Protein AF-A0A2D4MM37-F1 (afdb_monomer_lite)

InterPro domains:
  IPR021987 SLED domain [PF12140] (5-120)
  IPR038348 SLED domain superfamily [G3DSA:3.90.1150.190] (4-122)

pLDDT: mean 77.91, std 22.8, range [31.55, 98.38]

Foldseek 3Di:
DFQWAAKKAQQLLWFLAPFFDSVLSVVDDRTFDRGGQVVRVLVVLQSRLARTPHSVVLQVLQADPDDDDPQWDWDWDWDDDPNDIDIGTGTTHRTRVCQLVVQQVSCVSRLTHSVSMGNDHDDDADPVNRSVVDVVNSCVPPVPPPDPPPPDDPDDDDDDDDDDDDDDDDDDDDDDDDDDDDDDD

Secondary structure (DSSP, 8-state):
-TTEEPPEEE-TTS--TTTB-HHHHHTS-SEE-SEEHHHHHHHHHHHHHHTBSSHHHHHHHHS-SSSPPTT-EEEEEEEEETTEEEEEEEEE--SGGGHHHHHHHHHHHTTS-TTSEESS---S--TT-GGG--HHHHHHHTS-----------------------------PPPPPPP------

Structure (mmCIF, N/CA/C/O backbone):
data_AF-A0A2D4MM37-F1
#
_entry.id   AF-A0A2D4MM37-F1
#
loop_
_atom_site.group_PDB
_atom_site.id
_atom_site.type_symbol
_atom_site.label_atom_id
_atom_site.label_alt_id
_atom_site.label_comp_id
_atom_site.label_asym_id
_atom_site.label_entity_id
_atom_site.label_seq_id
_atom_site.pdbx_PDB_ins_code
_atom_site.Cartn_x
_atom_site.Cartn_y
_atom_site.Cartn_z
_atom_site.occupancy
_atom_site.B_iso_or_equiv
_atom_site.auth_seq_id
_atom_site.auth_comp_id
_atom_site.auth_asym_id
_atom_site.auth_atom_id
_atom_site.pdbx_PDB_model_num
ATOM 1 N N . GLY A 1 1 ? -0.606 -18.105 -15.650 1.00 69.19 1 GLY A N 1
ATOM 2 C CA . GLY A 1 1 ? -2.073 -18.249 -15.778 1.00 69.19 1 GLY A CA 1
ATOM 3 C C . GLY A 1 1 ? -2.755 -16.928 -15.468 1.00 69.19 1 GLY A C 1
ATOM 4 O O . GLY A 1 1 ? -2.227 -16.181 -14.657 1.00 69.19 1 GLY A O 1
ATOM 5 N N . LYS A 1 2 ? -3.910 -16.645 -16.086 1.00 82.88 2 LYS A N 1
ATOM 6 C CA . LYS A 1 2 ? -4.612 -15.342 -16.028 1.00 82.88 2 LYS A CA 1
ATOM 7 C C . LYS A 1 2 ? -4.915 -14.823 -14.610 1.00 82.88 2 LYS A C 1
ATOM 9 O O . LYS A 1 2 ? -4.981 -13.617 -14.422 1.00 82.88 2 LYS A O 1
ATOM 14 N N . TYR A 1 3 ? -5.054 -15.709 -13.623 1.00 88.38 3 TYR A N 1
ATOM 15 C CA . TYR A 1 3 ? -5.391 -15.383 -12.223 1.00 88.38 3 TYR A CA 1
ATOM 16 C C . TYR A 1 3 ? -4.217 -15.560 -11.241 1.00 88.38 3 TYR A C 1
ATOM 18 O O . TYR A 1 3 ? -4.398 -15.476 -10.025 1.00 88.38 3 TYR A O 1
ATOM 26 N N . CYS A 1 4 ? -3.020 -15.854 -11.759 1.00 92.69 4 CYS A N 1
ATOM 27 C CA . CYS A 1 4 ? -1.819 -16.021 -10.950 1.00 92.69 4 CYS A CA 1
ATOM 28 C C . CYS A 1 4 ? -1.100 -14.677 -10.832 1.00 92.69 4 CYS A C 1
ATOM 30 O O . CYS A 1 4 ? -0.537 -14.181 -11.807 1.00 92.69 4 CYS A O 1
ATOM 32 N N . CYS A 1 5 ? -1.137 -14.098 -9.638 1.00 94.44 5 CYS A N 1
ATOM 33 C CA . CYS A 1 5 ? -0.421 -12.890 -9.284 1.00 94.44 5 CYS A CA 1
ATOM 34 C C . CYS A 1 5 ? 1.085 -13.129 -9.421 1.00 94.44 5 CYS A C 1
ATOM 36 O O . CYS A 1 5 ? 1.593 -14.097 -8.834 1.00 94.44 5 CYS A O 1
ATOM 38 N N . PRO A 1 6 ? 1.817 -12.247 -10.119 1.00 96.00 6 PRO A N 1
ATOM 39 C CA . PRO A 1 6 ? 3.268 -12.236 -10.025 1.00 96.00 6 PRO A CA 1
ATOM 40 C C . PRO A 1 6 ? 3.713 -11.943 -8.584 1.00 96.00 6 PRO A C 1
ATOM 42 O O . PRO A 1 6 ? 2.924 -11.515 -7.737 1.00 96.00 6 PRO A O 1
ATOM 45 N N . LYS A 1 7 ? 5.004 -12.147 -8.304 1.00 97.44 7 LYS A N 1
ATOM 46 C CA . LYS A 1 7 ? 5.597 -11.648 -7.058 1.00 97.44 7 LYS A CA 1
ATOM 47 C C . LYS A 1 7 ? 5.413 -10.137 -6.989 1.00 97.44 7 LYS A C 1
ATOM 49 O O . LYS A 1 7 ? 5.726 -9.437 -7.946 1.00 97.44 7 LYS A O 1
ATOM 54 N N . ILE A 1 8 ? 4.937 -9.647 -5.853 1.00 98.38 8 ILE A N 1
ATOM 55 C CA . ILE A 1 8 ? 4.827 -8.218 -5.573 1.00 98.38 8 ILE A CA 1
ATOM 56 C C . ILE A 1 8 ? 5.984 -7.836 -4.677 1.00 98.38 8 ILE A C 1
ATOM 58 O O . ILE A 1 8 ? 6.064 -8.302 -3.544 1.00 98.38 8 ILE A O 1
ATOM 62 N N . TYR A 1 9 ? 6.877 -7.002 -5.185 1.00 98.31 9 TYR A N 1
ATOM 63 C CA . TYR A 1 9 ? 8.046 -6.522 -4.469 1.00 98.31 9 TYR A CA 1
ATOM 64 C C . TYR A 1 9 ? 7.713 -5.270 -3.676 1.00 98.31 9 TYR A C 1
ATOM 66 O O . TYR A 1 9 ? 6.987 -4.403 -4.160 1.00 98.31 9 TYR A O 1
ATOM 74 N N . PHE A 1 10 ? 8.288 -5.150 -2.481 1.00 97.62 10 PHE A N 1
ATOM 75 C CA . PHE A 1 10 ? 8.347 -3.892 -1.750 1.00 97.62 10 PHE A CA 1
ATOM 76 C C . PHE A 1 10 ? 9.695 -3.230 -2.032 1.00 97.62 10 PHE A C 1
ATOM 78 O O . PHE A 1 10 ? 10.747 -3.678 -1.581 1.00 97.62 10 PHE A O 1
ATOM 85 N N . ASN A 1 11 ? 9.676 -2.137 -2.785 1.00 95.75 11 ASN A N 1
ATOM 86 C CA . ASN A 1 11 ? 10.877 -1.394 -3.136 1.00 95.75 11 ASN A CA 1
ATOM 87 C C . ASN A 1 11 ? 11.200 -0.421 -1.999 1.00 95.75 11 ASN A C 1
ATOM 89 O O . ASN A 1 11 ? 10.911 0.774 -2.071 1.00 95.75 11 ASN A O 1
ATOM 93 N N . HIS A 1 12 ? 11.791 -0.936 -0.916 1.00 93.88 12 HIS A N 1
ATOM 94 C CA . HIS A 1 12 ? 11.975 -0.209 0.349 1.00 93.88 12 HIS A CA 1
ATOM 95 C C . HIS A 1 12 ? 12.765 1.093 0.214 1.00 93.88 12 HIS A C 1
ATOM 97 O O . HIS A 1 12 ? 12.591 2.004 1.023 1.00 93.88 12 HIS A O 1
ATOM 103 N N . ARG A 1 13 ? 13.604 1.228 -0.820 1.00 90.75 13 ARG A N 1
ATOM 104 C CA . ARG A 1 13 ? 14.359 2.456 -1.124 1.00 90.75 13 ARG A CA 1
ATOM 105 C C . ARG A 1 13 ? 13.471 3.578 -1.674 1.00 90.75 13 ARG A C 1
ATOM 107 O O . ARG A 1 13 ? 13.778 4.748 -1.451 1.00 90.75 13 ARG A O 1
ATOM 114 N N . CYS A 1 14 ? 12.336 3.249 -2.289 1.00 92.56 14 CYS A N 1
ATOM 115 C CA . CYS A 1 14 ? 11.414 4.224 -2.867 1.00 92.56 14 CYS A CA 1
ATOM 116 C C . CYS A 1 14 ? 10.767 5.145 -1.819 1.00 92.56 14 CYS A C 1
ATOM 118 O O . CYS A 1 14 ? 10.732 4.871 -0.614 1.00 92.56 14 CYS A O 1
ATOM 120 N N . PHE A 1 15 ? 10.238 6.273 -2.292 1.00 92.31 15 PHE A N 1
ATOM 121 C CA . PHE A 1 15 ? 9.527 7.228 -1.451 1.00 92.31 15 PHE A CA 1
ATOM 122 C C . PHE A 1 15 ? 8.206 6.641 -0.926 1.00 92.31 15 PHE A C 1
ATOM 124 O O . PHE A 1 15 ? 7.353 6.219 -1.706 1.00 92.31 15 PHE A O 1
ATOM 131 N N . SER A 1 16 ? 8.035 6.638 0.401 1.00 92.5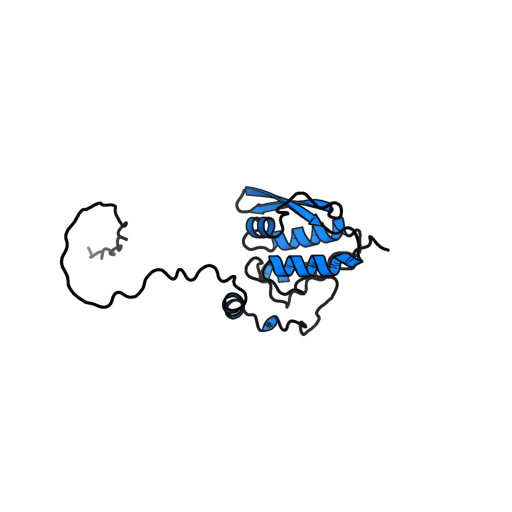0 16 SER A N 1
ATOM 132 C CA . SER A 1 16 ? 6.896 6.008 1.093 1.00 92.50 16 SER A CA 1
ATOM 133 C C . SER A 1 16 ? 5.732 6.961 1.396 1.00 92.50 16 SER A C 1
ATOM 135 O O . SER A 1 16 ? 4.799 6.586 2.101 1.00 92.50 16 SER A O 1
ATOM 137 N N . GLY A 1 17 ? 5.779 8.200 0.907 1.00 91.44 17 GLY A N 1
ATOM 138 C CA . GLY A 1 17 ? 4.672 9.136 1.081 1.00 91.44 17 GLY A CA 1
ATOM 139 C C . GLY A 1 17 ? 4.442 9.620 2.519 1.00 91.44 17 GLY A C 1
ATOM 140 O O . GLY A 1 17 ? 5.209 9.330 3.443 1.00 91.44 17 GLY A O 1
ATOM 141 N N . PRO A 1 18 ? 3.381 10.415 2.735 1.00 91.31 18 PRO A N 1
ATOM 142 C CA . PRO A 1 18 ? 3.035 10.968 4.044 1.00 91.31 18 PRO A CA 1
ATOM 143 C C . PRO A 1 18 ? 2.215 10.013 4.927 1.00 91.31 18 PRO A C 1
ATOM 145 O O . PRO A 1 18 ? 2.067 10.269 6.127 1.00 91.31 18 PRO A O 1
ATOM 148 N N . TYR A 1 19 ? 1.654 8.941 4.360 1.00 93.94 19 TYR A N 1
ATOM 149 C CA . TYR A 1 19 ? 0.783 8.003 5.076 1.00 93.94 19 TYR A CA 1
ATOM 150 C C . TYR A 1 19 ? 1.554 6.852 5.735 1.00 93.94 19 TYR A C 1
ATOM 152 O O . TYR A 1 19 ? 1.170 6.404 6.825 1.00 93.94 19 TYR A O 1
ATOM 160 N N . LEU A 1 20 ? 2.644 6.404 5.108 1.00 95.56 20 LEU A N 1
ATOM 161 C CA . LEU A 1 20 ? 3.402 5.223 5.514 1.00 95.56 20 LEU A CA 1
ATOM 162 C C . LEU A 1 20 ? 4.648 5.599 6.315 1.00 95.56 20 LEU A C 1
ATOM 164 O O . LEU A 1 20 ? 5.290 6.619 6.066 1.00 95.56 20 LEU A O 1
ATOM 168 N N . ASN A 1 21 ? 4.997 4.770 7.297 1.00 95.50 21 ASN A N 1
ATOM 169 C CA . ASN A 1 21 ? 6.213 4.949 8.077 1.00 95.50 21 ASN A CA 1
ATOM 170 C C . ASN A 1 21 ? 7.394 4.283 7.360 1.00 95.50 21 ASN A C 1
ATOM 172 O O . ASN A 1 21 ? 7.417 3.065 7.223 1.00 95.50 21 ASN A O 1
ATOM 176 N N . LYS A 1 22 ? 8.396 5.076 6.960 1.00 92.56 22 LYS A N 1
ATOM 177 C CA . LYS A 1 22 ? 9.589 4.596 6.241 1.00 92.56 22 LYS A CA 1
ATOM 178 C C . LYS A 1 22 ? 10.332 3.465 6.966 1.00 92.56 22 LYS A C 1
ATOM 180 O O . LYS A 1 22 ? 10.768 2.538 6.299 1.00 92.56 22 LYS A O 1
ATOM 185 N N . GLY A 1 23 ? 10.443 3.528 8.296 1.00 95.81 23 GLY A N 1
ATOM 186 C CA . GLY A 1 23 ? 11.096 2.480 9.089 1.00 95.81 23 GLY A CA 1
ATOM 187 C C . GLY A 1 23 ? 10.333 1.160 9.014 1.00 95.81 23 GLY A C 1
ATOM 188 O O . GLY A 1 23 ? 10.900 0.144 8.646 1.00 95.81 23 GLY A O 1
ATOM 189 N N . ARG A 1 24 ? 9.009 1.203 9.211 1.00 97.25 24 ARG A N 1
ATOM 190 C CA . ARG A 1 24 ? 8.159 0.004 9.106 1.00 97.25 24 ARG A CA 1
ATOM 191 C C . ARG A 1 24 ? 8.101 -0.567 7.694 1.00 97.25 24 ARG A C 1
ATOM 193 O O . ARG A 1 24 ? 7.973 -1.768 7.535 1.00 97.25 24 ARG A O 1
ATOM 200 N N . ILE A 1 25 ? 8.183 0.284 6.670 1.00 96.88 25 ILE A N 1
ATOM 201 C CA . ILE A 1 25 ? 8.276 -0.172 5.277 1.00 96.88 25 ILE A CA 1
ATOM 202 C C . ILE A 1 25 ? 9.579 -0.939 5.039 1.00 96.88 25 ILE A C 1
ATOM 204 O O . ILE A 1 25 ? 9.554 -1.919 4.308 1.00 96.88 25 ILE A O 1
ATOM 208 N N . ALA A 1 26 ? 10.688 -0.526 5.657 1.00 95.56 26 ALA A N 1
ATOM 209 C CA . ALA A 1 26 ? 11.964 -1.234 5.554 1.00 95.56 26 ALA A CA 1
ATOM 210 C C . ALA A 1 26 ? 11.974 -2.589 6.291 1.00 95.56 26 ALA A C 1
ATOM 212 O O . ALA A 1 26 ? 12.815 -3.427 5.995 1.00 95.56 26 ALA A O 1
ATOM 213 N N . GLU A 1 27 ? 11.043 -2.808 7.224 1.00 97.12 27 GLU A N 1
ATOM 214 C CA . GLU A 1 27 ? 10.859 -4.080 7.944 1.00 97.12 27 GLU A CA 1
ATOM 215 C C . GLU A 1 27 ? 9.921 -5.056 7.208 1.00 97.12 27 GLU A C 1
ATOM 217 O O . GLU A 1 27 ? 9.781 -6.208 7.618 1.00 97.12 27 GLU A O 1
ATOM 222 N N . LEU A 1 28 ? 9.244 -4.614 6.140 1.00 97.44 28 LEU A N 1
ATOM 223 C CA . LEU A 1 28 ? 8.368 -5.484 5.355 1.00 97.44 28 LEU A CA 1
ATOM 224 C C . LEU A 1 28 ? 9.177 -6.552 4.602 1.00 97.44 28 LEU A C 1
ATOM 226 O O . LEU A 1 28 ? 10.334 -6.310 4.250 1.00 97.44 28 LEU A O 1
ATOM 230 N N . PRO A 1 29 ? 8.567 -7.710 4.271 1.00 97.75 29 PRO A N 1
ATOM 231 C CA . PRO A 1 29 ? 9.220 -8.699 3.421 1.00 97.75 29 PRO A CA 1
ATOM 232 C C . PRO A 1 29 ? 9.647 -8.081 2.085 1.00 97.75 29 PRO A C 1
ATOM 234 O O . PRO A 1 29 ? 9.046 -7.120 1.602 1.00 97.75 29 PRO A O 1
ATOM 237 N N . GLN A 1 30 ? 10.665 -8.664 1.450 1.00 96.50 30 GLN A N 1
ATOM 238 C CA . GLN A 1 30 ? 11.122 -8.211 0.133 1.00 96.50 30 GLN A CA 1
ATOM 239 C C . GLN A 1 30 ? 10.031 -8.366 -0.937 1.00 96.50 30 GLN A C 1
ATOM 241 O O . GLN A 1 30 ? 9.941 -7.550 -1.860 1.00 96.50 30 GLN A O 1
ATOM 246 N N . SER A 1 31 ? 9.202 -9.409 -0.819 1.00 97.75 31 SER A N 1
ATOM 247 C CA . SER A 1 31 ? 8.086 -9.669 -1.724 1.00 97.75 31 SER A CA 1
ATOM 248 C C . SER A 1 31 ? 7.001 -10.556 -1.114 1.00 97.75 31 SER A C 1
ATOM 250 O O . SER A 1 31 ? 7.280 -11.316 -0.191 1.00 97.75 31 SER A O 1
ATOM 252 N N . VAL A 1 32 ? 5.805 -10.526 -1.704 1.00 98.19 32 VAL A N 1
ATOM 253 C CA . VAL A 1 32 ? 4.680 -11.445 -1.441 1.00 98.19 32 VAL A CA 1
ATOM 254 C C . VAL A 1 32 ? 4.306 -12.172 -2.739 1.00 98.19 32 VAL A C 1
ATOM 256 O O . VAL A 1 32 ? 4.363 -11.581 -3.819 1.00 98.19 32 VAL A O 1
ATOM 259 N N . GLY A 1 33 ? 3.908 -13.443 -2.650 1.00 95.19 33 GLY A N 1
ATOM 260 C CA . GLY A 1 33 ? 3.553 -14.280 -3.803 1.00 95.19 33 GLY A CA 1
ATOM 261 C C . GLY A 1 33 ? 4.736 -15.072 -4.391 1.00 95.19 33 GLY A C 1
ATOM 262 O O . GLY A 1 33 ? 5.810 -15.128 -3.785 1.00 95.19 33 GLY A O 1
ATOM 263 N N . PRO A 1 34 ? 4.577 -15.690 -5.579 1.00 96.38 34 PRO A N 1
ATOM 264 C CA . PRO A 1 34 ? 3.404 -15.650 -6.462 1.00 96.38 34 PRO A CA 1
ATOM 265 C C . PRO A 1 34 ? 2.212 -16.434 -5.887 1.00 96.38 34 PRO A C 1
ATOM 267 O O . PRO A 1 34 ? 2.376 -17.221 -4.959 1.00 96.38 34 PRO A O 1
ATOM 270 N N . GLY A 1 35 ? 1.006 -16.229 -6.418 1.00 96.06 35 GLY A N 1
ATOM 271 C CA . GLY A 1 35 ? -0.188 -16.925 -5.920 1.00 96.06 35 GLY A CA 1
ATOM 272 C C . GLY A 1 35 ? -1.496 -16.387 -6.488 1.00 96.06 35 GLY A C 1
ATOM 273 O O . GLY A 1 35 ? -1.506 -15.716 -7.510 1.00 96.06 35 GLY A O 1
ATOM 274 N N . ASN A 1 36 ? -2.625 -16.657 -5.836 1.00 95.44 36 ASN A N 1
ATOM 275 C CA . ASN A 1 36 ? -3.912 -16.079 -6.239 1.00 95.44 36 ASN A CA 1
ATOM 276 C C . ASN A 1 36 ? -3.886 -14.543 -6.084 1.00 95.44 36 ASN A C 1
ATOM 278 O O . ASN A 1 36 ? -3.564 -14.056 -4.999 1.00 95.44 36 ASN A O 1
ATOM 282 N N . CYS A 1 37 ? -4.251 -13.791 -7.134 1.00 94.12 37 CYS A N 1
ATOM 283 C CA . CYS A 1 37 ? -4.278 -12.317 -7.132 1.00 94.12 37 CYS A CA 1
ATOM 284 C C . CYS A 1 37 ? -4.973 -11.723 -5.909 1.00 94.12 37 CYS A C 1
ATOM 286 O O . CYS A 1 37 ? -4.417 -10.838 -5.263 1.00 94.12 37 CYS A O 1
ATOM 288 N N . VAL A 1 38 ? -6.144 -12.244 -5.545 1.00 94.00 38 VAL A N 1
ATOM 289 C CA . VAL A 1 38 ? -6.928 -11.697 -4.434 1.00 94.00 38 VAL A CA 1
ATOM 290 C C . VAL A 1 38 ? -6.196 -11.885 -3.106 1.00 94.00 38 VAL A C 1
ATOM 292 O O . VAL A 1 38 ? -6.093 -10.946 -2.322 1.00 94.00 38 VAL A O 1
ATOM 295 N N . LEU A 1 39 ? -5.625 -13.071 -2.873 1.00 95.31 39 LEU A N 1
ATOM 296 C CA . LEU A 1 39 ? -4.912 -13.381 -1.630 1.00 95.31 39 LEU A CA 1
ATOM 297 C C . LEU A 1 39 ? -3.605 -12.592 -1.511 1.00 95.31 39 LEU A C 1
ATOM 299 O O . LEU A 1 39 ? -3.364 -11.964 -0.481 1.00 95.31 39 LEU A O 1
ATOM 303 N N . VAL A 1 40 ? -2.804 -12.567 -2.580 1.00 97.31 40 VAL A N 1
ATOM 304 C CA . VAL A 1 40 ? -1.527 -11.838 -2.619 1.00 97.31 40 VAL A CA 1
ATOM 305 C C . VAL A 1 40 ? -1.757 -10.346 -2.391 1.00 97.31 40 VAL A C 1
ATOM 307 O O . VAL A 1 40 ? -1.101 -9.738 -1.549 1.00 97.31 40 VAL A O 1
ATOM 310 N N . LEU A 1 41 ? -2.716 -9.741 -3.095 1.00 96.56 41 LEU A N 1
ATOM 311 C CA . LEU A 1 41 ? -2.993 -8.312 -2.955 1.00 96.56 41 LEU A CA 1
ATOM 312 C C . LEU A 1 41 ? -3.607 -7.974 -1.594 1.00 96.56 41 LEU A C 1
ATOM 314 O O . 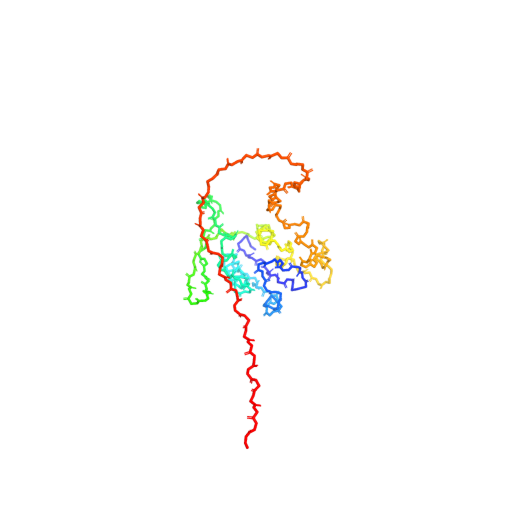LEU A 1 41 ? -3.245 -6.959 -1.002 1.00 96.56 41 LEU A O 1
ATOM 318 N N . LYS A 1 42 ? -4.470 -8.834 -1.045 1.00 96.31 42 LYS A N 1
ATOM 319 C CA . LYS A 1 42 ? -4.995 -8.681 0.317 1.00 96.31 42 LYS A CA 1
ATOM 320 C C . LYS A 1 42 ? -3.878 -8.664 1.357 1.00 96.31 42 LYS A C 1
ATOM 322 O O . LYS A 1 42 ? -3.898 -7.825 2.262 1.00 96.31 42 LYS A O 1
ATOM 327 N N . GLU A 1 43 ? -2.903 -9.558 1.232 1.00 97.69 43 GLU A N 1
ATOM 328 C CA . GLU A 1 43 ? -1.742 -9.606 2.119 1.00 97.69 43 GLU A CA 1
ATOM 329 C C . GLU A 1 43 ? -0.873 -8.350 1.975 1.00 97.69 43 GLU A C 1
ATOM 331 O O . GLU A 1 43 ? -0.594 -7.681 2.972 1.00 97.69 43 GLU A O 1
ATOM 336 N N . VAL A 1 44 ? -0.547 -7.950 0.741 1.00 98.12 44 VAL A N 1
ATOM 337 C CA . VAL A 1 44 ? 0.217 -6.725 0.447 1.00 98.12 44 VAL A CA 1
ATOM 338 C C . VAL A 1 44 ? -0.446 -5.486 1.056 1.00 98.12 44 VAL A C 1
ATOM 340 O O . VAL A 1 44 ? 0.209 -4.708 1.752 1.00 98.12 44 VAL A O 1
ATOM 343 N N . LEU A 1 45 ? -1.754 -5.305 0.852 1.00 97.56 45 LEU A N 1
ATOM 344 C CA . LEU A 1 45 ? -2.497 -4.179 1.422 1.00 97.56 45 LEU A CA 1
ATOM 345 C C . LEU A 1 45 ? -2.523 -4.232 2.954 1.00 97.56 45 LEU A C 1
ATOM 347 O O . LEU A 1 45 ? -2.366 -3.198 3.602 1.00 97.56 45 LEU A O 1
ATOM 351 N N . SER A 1 46 ? -2.673 -5.418 3.549 1.00 97.44 46 SER A N 1
ATOM 352 C CA . SER A 1 46 ? -2.650 -5.581 5.008 1.00 97.44 46 SER A CA 1
ATOM 353 C C . SER A 1 46 ? -1.302 -5.165 5.603 1.00 97.44 46 SER A C 1
ATOM 355 O O . SER A 1 46 ? -1.264 -4.439 6.600 1.00 97.44 46 SER A O 1
ATOM 357 N N . LEU A 1 47 ? -0.195 -5.554 4.964 1.00 98.00 47 LEU A N 1
ATOM 358 C CA . LEU A 1 47 ? 1.156 -5.147 5.356 1.00 98.00 47 LEU A CA 1
ATOM 359 C C . LEU A 1 47 ? 1.336 -3.624 5.258 1.00 98.00 47 LEU A C 1
ATOM 361 O O . LEU A 1 47 ? 1.789 -2.993 6.216 1.00 98.00 47 LEU A O 1
ATOM 365 N N . LEU A 1 48 ? 0.902 -3.007 4.154 1.00 97.12 48 LEU A N 1
ATOM 366 C CA . LEU A 1 48 ? 0.959 -1.550 3.964 1.00 97.12 48 LEU A CA 1
ATOM 367 C C . LEU A 1 48 ? 0.152 -0.788 5.022 1.00 97.12 48 LEU A C 1
ATOM 369 O O . LEU A 1 48 ? 0.631 0.196 5.590 1.00 97.12 48 LEU A O 1
ATOM 373 N N . ILE A 1 49 ? -1.065 -1.248 5.317 1.00 97.38 49 ILE A N 1
ATOM 374 C CA . ILE A 1 49 ? -1.938 -0.656 6.336 1.00 97.38 49 ILE A CA 1
ATOM 375 C C . ILE A 1 49 ? -1.262 -0.695 7.711 1.00 97.38 49 ILE A C 1
ATOM 377 O O . ILE A 1 49 ? -1.294 0.303 8.434 1.00 97.38 49 ILE A O 1
ATOM 381 N N . ASN A 1 50 ? -0.619 -1.808 8.066 1.00 96.75 50 ASN A N 1
ATOM 382 C CA . ASN A 1 50 ? 0.084 -1.959 9.342 1.00 96.75 50 ASN A CA 1
ATOM 383 C C . ASN A 1 50 ? 1.372 -1.116 9.411 1.00 96.75 50 ASN A C 1
ATOM 385 O O . ASN A 1 50 ? 1.704 -0.565 10.467 1.00 96.75 50 ASN A O 1
ATOM 389 N N . ALA A 1 51 ? 2.050 -0.919 8.278 1.00 97.19 51 ALA A N 1
ATOM 390 C CA . ALA A 1 51 ? 3.211 -0.039 8.165 1.00 97.19 51 ALA A CA 1
ATOM 391 C C . ALA A 1 51 ? 2.859 1.463 8.248 1.00 97.19 51 ALA A C 1
ATOM 393 O O . ALA A 1 51 ? 3.746 2.315 8.341 1.00 97.19 51 ALA A O 1
ATOM 394 N N . ALA A 1 52 ? 1.576 1.830 8.256 1.00 97.00 52 ALA A N 1
ATOM 395 C CA . ALA A 1 52 ? 1.136 3.219 8.292 1.00 97.00 52 ALA A CA 1
ATOM 396 C C . ALA A 1 52 ? 1.348 3.916 9.649 1.00 97.00 52 ALA A C 1
ATOM 398 O O . ALA A 1 52 ? 1.228 3.316 10.719 1.00 97.00 52 ALA A O 1
ATOM 399 N N . TYR A 1 53 ? 1.533 5.244 9.628 1.00 95.44 53 TYR A N 1
ATOM 400 C CA . TYR A 1 53 ? 1.491 6.062 10.854 1.00 95.44 53 TYR A CA 1
ATOM 401 C C . TYR A 1 53 ? 0.102 6.051 11.510 1.00 95.44 53 TYR A C 1
ATOM 403 O O . TYR A 1 53 ? -0.034 6.102 12.735 1.00 95.44 53 TYR A O 1
ATOM 411 N N . LYS A 1 54 ? -0.942 6.040 10.672 1.00 96.31 54 LYS A N 1
ATOM 412 C CA . LYS A 1 54 ? -2.358 5.995 11.055 1.00 96.31 54 LYS A CA 1
ATOM 413 C C . LYS A 1 54 ? -3.092 5.051 10.088 1.00 96.31 54 LYS A C 1
ATOM 415 O O . LYS A 1 54 ? -3.589 5.537 9.072 1.00 96.31 54 LYS A O 1
ATOM 420 N N . PRO A 1 55 ? -3.195 3.746 10.394 1.00 96.50 55 PRO A N 1
ATOM 421 C CA . PRO A 1 55 ? -3.832 2.743 9.530 1.00 96.50 55 PRO A CA 1
ATOM 422 C C . PRO A 1 55 ? -5.245 3.122 9.060 1.00 96.50 55 PRO A C 1
ATOM 424 O O . PRO A 1 55 ? -5.596 2.932 7.901 1.00 96.50 55 PRO A O 1
ATOM 427 N N . SER A 1 56 ? -6.032 3.779 9.919 1.00 94.81 56 SER A N 1
ATOM 428 C CA . SER A 1 56 ? -7.377 4.266 9.574 1.00 94.81 56 SER A CA 1
ATOM 429 C C . SER A 1 56 ? -7.410 5.382 8.521 1.00 94.81 56 SER A C 1
ATOM 431 O O . SER A 1 56 ? -8.467 5.674 7.968 1.00 94.81 56 SER A O 1
ATOM 433 N N . ARG A 1 57 ? -6.290 6.068 8.257 1.00 94.50 57 ARG A N 1
ATOM 434 C CA . ARG A 1 57 ? -6.184 7.014 7.134 1.00 94.50 57 ARG A CA 1
ATOM 435 C C . ARG A 1 57 ? -5.896 6.295 5.825 1.00 94.50 57 ARG A C 1
ATOM 437 O O . ARG A 1 57 ? -6.489 6.667 4.830 1.00 94.50 57 ARG A O 1
ATOM 444 N N . VAL A 1 58 ? -5.027 5.285 5.856 1.00 96.25 58 VAL A N 1
ATOM 445 C CA . VAL A 1 58 ? -4.722 4.465 4.676 1.00 96.25 58 VAL A CA 1
ATOM 446 C C . VAL A 1 58 ? -5.973 3.735 4.215 1.00 96.25 58 VAL A C 1
ATOM 448 O O . VAL A 1 58 ? -6.329 3.869 3.055 1.00 96.25 58 VAL A O 1
ATOM 451 N N . LEU A 1 59 ? -6.690 3.073 5.134 1.00 94.44 59 LEU A N 1
ATOM 452 C CA . LEU A 1 59 ? -7.954 2.399 4.819 1.00 94.44 59 LEU A CA 1
ATOM 453 C C . LEU A 1 59 ? -8.946 3.318 4.104 1.00 94.44 59 LEU A C 1
ATOM 455 O O . LEU A 1 59 ? -9.517 2.904 3.111 1.00 94.44 59 LEU A O 1
ATOM 459 N N . ARG A 1 60 ? -9.118 4.557 4.580 1.00 92.69 60 ARG A N 1
ATOM 460 C CA . ARG A 1 60 ? -10.038 5.524 3.962 1.00 92.69 60 ARG A CA 1
ATOM 461 C C . ARG A 1 60 ? -9.610 5.986 2.573 1.00 92.69 60 ARG A C 1
ATOM 463 O O . ARG A 1 60 ? -10.474 6.284 1.773 1.00 92.69 60 ARG A O 1
ATOM 470 N N . GLU A 1 61 ? -8.310 6.075 2.301 1.00 92.75 61 GLU A N 1
ATOM 471 C CA . GLU A 1 61 ? -7.822 6.539 0.993 1.00 92.75 61 GLU A CA 1
ATOM 472 C C . GLU A 1 61 ? -7.897 5.434 -0.072 1.00 92.75 61 GLU A C 1
ATOM 474 O O . GLU A 1 61 ? -8.036 5.721 -1.257 1.00 92.75 61 GLU A O 1
ATOM 479 N N . ILE A 1 62 ? -7.783 4.165 0.336 1.00 93.00 62 ILE A N 1
ATOM 480 C CA . ILE A 1 62 ? -7.890 3.021 -0.582 1.00 93.00 62 ILE A CA 1
ATOM 481 C C . ILE A 1 62 ? -9.316 2.475 -0.691 1.00 93.00 62 ILE A C 1
ATOM 483 O O . ILE A 1 62 ? -9.586 1.711 -1.611 1.00 93.00 62 ILE A O 1
ATOM 487 N N . GLN A 1 63 ? -10.201 2.837 0.241 1.00 90.75 63 GLN A N 1
ATOM 488 C CA . GLN A 1 63 ? -11.596 2.409 0.265 1.00 90.75 63 GLN A CA 1
ATOM 489 C C . GLN A 1 63 ? -12.309 2.745 -1.054 1.00 90.75 63 GLN A C 1
ATOM 491 O O . GLN A 1 63 ? -12.003 3.737 -1.712 1.00 90.75 63 GLN A O 1
ATOM 496 N N . LEU A 1 64 ? -13.252 1.883 -1.431 1.00 82.62 64 LEU A N 1
ATOM 497 C CA . LEU A 1 64 ? -14.206 2.138 -2.506 1.00 82.62 64 LEU A CA 1
ATOM 498 C C . LEU A 1 64 ? -15.205 3.230 -2.093 1.00 82.62 64 LEU A C 1
ATOM 500 O O . LEU A 1 64 ? -15.847 3.099 -1.048 1.00 82.62 64 LEU A O 1
ATOM 504 N N . ASP A 1 65 ? -15.329 4.279 -2.908 1.00 68.12 65 ASP A N 1
ATOM 505 C CA . ASP A 1 65 ? -16.298 5.366 -2.698 1.00 68.12 65 ASP A CA 1
ATOM 506 C C . ASP A 1 65 ? -17.714 4.994 -3.192 1.00 68.12 65 ASP A C 1
ATOM 508 O O . ASP A 1 65 ? -18.699 5.486 -2.646 1.00 68.12 65 ASP A O 1
ATOM 512 N N . GLU A 1 66 ? -17.823 4.087 -4.171 1.00 61.03 66 GLU A N 1
ATOM 513 C CA . GLU A 1 66 ? -19.080 3.596 -4.759 1.00 61.03 66 GLU A CA 1
ATOM 514 C C . GLU A 1 66 ? -19.083 2.057 -4.850 1.00 61.03 66 GLU A C 1
ATOM 516 O O . GLU A 1 66 ? -18.027 1.422 -4.740 1.00 61.03 66 GLU A O 1
ATOM 521 N N . GLU A 1 67 ? -20.271 1.455 -5.014 1.00 54.16 67 GLU A N 1
ATOM 522 C CA . GLU A 1 67 ? -20.443 0.002 -5.173 1.00 54.16 67 GLU A CA 1
ATOM 523 C C . GLU A 1 67 ? -19.490 -0.550 -6.248 1.00 54.16 67 GLU A C 1
ATOM 525 O O . GLU A 1 67 ? -19.292 0.094 -7.284 1.00 54.16 67 GLU A O 1
ATOM 530 N N . PRO A 1 68 ? -18.877 -1.729 -6.024 1.00 55.91 68 PRO A N 1
ATOM 531 C CA . PRO A 1 68 ? -17.901 -2.284 -6.947 1.00 55.91 68 PRO A CA 1
ATOM 532 C C . PRO A 1 68 ? -18.526 -2.400 -8.336 1.00 55.91 68 PRO A C 1
ATOM 534 O O . PRO A 1 68 ? -19.495 -3.132 -8.543 1.00 55.91 68 PRO A O 1
ATOM 537 N N . SER A 1 69 ? -17.955 -1.678 -9.303 1.00 53.69 69 SER A N 1
ATOM 538 C CA . SER A 1 69 ? -18.285 -1.894 -10.709 1.00 53.69 69 SER A CA 1
ATOM 539 C C . SER A 1 69 ? -18.117 -3.385 -11.032 1.00 53.69 69 SER A C 1
ATOM 541 O O . SER A 1 69 ? -17.270 -4.056 -10.439 1.00 53.69 69 SER A O 1
ATOM 543 N N . TRP A 1 70 ? -18.906 -3.912 -11.971 1.00 51.56 70 TRP A N 1
ATOM 544 C CA . TRP A 1 70 ? -19.040 -5.340 -12.321 1.00 51.56 70 TRP A CA 1
ATOM 545 C C . TRP A 1 70 ? -17.727 -6.124 -12.582 1.00 51.56 70 TRP A C 1
ATOM 547 O O . TRP A 1 70 ? -17.752 -7.341 -12.773 1.00 51.56 70 TRP A O 1
ATOM 557 N N . HIS A 1 71 ? -16.566 -5.466 -12.587 1.00 55.69 71 HIS A N 1
ATOM 558 C CA . HIS A 1 71 ? -15.245 -6.057 -12.796 1.00 55.69 71 HIS A CA 1
ATOM 559 C C . HIS A 1 71 ? -14.328 -6.066 -11.555 1.00 55.69 71 HIS A C 1
ATOM 561 O O . HIS A 1 71 ? -13.254 -6.673 -11.616 1.00 55.69 71 HIS A O 1
ATOM 567 N N . GLY A 1 72 ? -14.728 -5.426 -10.453 1.00 59.06 72 GLY A N 1
ATOM 568 C CA . GLY A 1 72 ? -13.975 -5.336 -9.202 1.00 59.06 72 GLY A CA 1
ATOM 569 C C . GLY A 1 72 ? -14.422 -6.371 -8.171 1.00 59.06 72 GLY A C 1
ATOM 570 O O . GLY A 1 72 ? -15.613 -6.612 -7.995 1.00 59.06 72 GLY A O 1
ATOM 571 N N . TYR A 1 73 ? -13.477 -6.999 -7.465 1.00 73.56 73 TYR A N 1
ATOM 572 C CA . TYR A 1 73 ? -13.800 -7.857 -6.323 1.00 73.56 73 TYR A CA 1
ATOM 573 C C . TYR A 1 73 ? -13.599 -7.073 -5.024 1.00 73.56 73 TYR A C 1
ATOM 575 O O . TYR A 1 73 ? -12.481 -6.664 -4.712 1.00 73.56 73 TYR A O 1
ATOM 583 N N . GLY A 1 74 ? -14.679 -6.847 -4.274 1.00 85.44 74 GLY A N 1
ATOM 584 C CA . GLY A 1 74 ? -14.625 -6.154 -2.990 1.00 85.44 74 GLY A CA 1
ATOM 585 C C . GLY A 1 74 ? -14.022 -7.034 -1.893 1.00 85.44 74 GLY A C 1
ATOM 586 O O . GLY A 1 74 ? -14.640 -7.996 -1.450 1.00 85.44 74 GLY A O 1
ATOM 587 N N . GLU A 1 75 ? -12.835 -6.685 -1.403 1.00 89.31 75 GLU A N 1
ATOM 588 C CA . GLU A 1 75 ? -12.208 -7.315 -0.238 1.00 89.31 75 GLU A CA 1
ATOM 589 C C . GLU A 1 75 ? -12.336 -6.421 0.994 1.00 89.31 75 GLU A C 1
ATOM 591 O O . GLU A 1 75 ? -11.921 -5.261 0.997 1.00 89.31 75 GLU A O 1
ATOM 596 N N . THR A 1 76 ? -12.871 -6.962 2.092 1.00 92.12 76 THR A N 1
ATOM 597 C CA . THR A 1 76 ? -12.889 -6.229 3.362 1.00 92.12 76 THR A CA 1
ATOM 598 C C . THR A 1 76 ? -11.555 -6.365 4.090 1.00 92.12 76 THR A C 1
ATOM 600 O O . THR A 1 76 ? -11.206 -7.438 4.590 1.00 92.12 76 THR A O 1
ATOM 603 N N . LEU A 1 77 ? -10.859 -5.244 4.263 1.00 95.12 77 LEU A N 1
ATOM 604 C CA . LEU A 1 77 ? -9.642 -5.149 5.064 1.00 95.12 77 LEU A CA 1
ATOM 605 C C . LEU A 1 77 ? -9.946 -4.646 6.476 1.00 95.12 77 LEU A C 1
ATOM 607 O O . LEU A 1 77 ? -10.924 -3.930 6.715 1.00 95.12 77 LEU A O 1
ATOM 611 N N . LYS A 1 78 ? -9.098 -5.030 7.434 1.00 93.88 78 LYS A N 1
ATOM 612 C CA . LYS A 1 78 ? -9.214 -4.641 8.844 1.00 93.88 78 LYS A CA 1
ATOM 613 C C . LYS A 1 78 ? -7.935 -3.953 9.305 1.00 93.88 78 LYS A C 1
ATOM 615 O O . LYS A 1 78 ? -6.842 -4.370 8.941 1.00 93.88 78 LYS A O 1
ATOM 620 N N . ALA A 1 79 ? -8.069 -2.950 10.165 1.00 94.44 79 ALA A N 1
ATOM 621 C CA . ALA A 1 79 ? -6.936 -2.330 10.842 1.00 94.44 79 ALA A CA 1
ATOM 622 C C . ALA A 1 79 ? -7.242 -2.084 12.316 1.00 94.44 79 ALA A C 1
ATOM 624 O O . ALA A 1 79 ? -8.358 -1.698 12.668 1.00 94.44 79 ALA A O 1
ATOM 625 N N . LYS A 1 80 ? -6.231 -2.227 13.175 1.00 92.94 80 LYS A N 1
ATOM 626 C CA . LYS A 1 80 ? -6.301 -1.821 14.582 1.00 92.94 80 LYS A CA 1
ATOM 627 C C . LYS A 1 80 ? -5.440 -0.582 14.799 1.00 92.94 80 LYS A C 1
ATOM 629 O O . LYS A 1 80 ? -4.290 -0.529 14.375 1.00 92.94 80 LYS A O 1
ATOM 634 N N . TYR A 1 81 ? -5.983 0.434 15.463 1.00 93.62 81 TYR A N 1
ATOM 635 C CA . TYR A 1 81 ? -5.232 1.637 15.814 1.00 93.62 81 TYR A CA 1
ATOM 636 C C . TYR A 1 81 ? -5.753 2.259 17.107 1.00 93.62 81 TYR A C 1
ATOM 638 O O . TYR A 1 81 ? -6.931 2.607 17.199 1.00 93.62 81 TYR A O 1
ATOM 646 N N . LYS A 1 82 ? -4.857 2.434 18.090 1.00 93.00 82 LYS A N 1
ATOM 647 C CA . LYS A 1 82 ? -5.161 3.019 19.411 1.00 93.00 82 LYS A CA 1
ATOM 648 C C . LYS A 1 82 ? -6.388 2.378 20.082 1.00 93.00 82 LYS A C 1
ATOM 650 O O . LYS A 1 82 ? -7.329 3.075 20.449 1.00 93.00 82 LYS A O 1
ATOM 655 N N . GLY A 1 83 ? -6.405 1.046 20.154 1.00 93.81 83 GLY A N 1
ATOM 656 C CA . GLY A 1 83 ? -7.496 0.273 20.765 1.00 93.81 83 GLY A CA 1
ATOM 657 C C . GLY A 1 83 ? -8.794 0.203 19.949 1.00 93.81 83 GLY A C 1
ATOM 658 O O . GLY A 1 83 ? -9.716 -0.496 20.348 1.00 93.81 83 GLY A O 1
ATOM 659 N N . LYS A 1 84 ? -8.880 0.880 18.795 1.00 95.31 84 LYS A N 1
ATOM 660 C CA . LYS A 1 84 ? -10.052 0.845 17.908 1.00 95.31 84 LYS A CA 1
ATOM 661 C C . LYS A 1 84 ? -9.808 -0.049 16.699 1.00 95.31 84 LYS A C 1
ATOM 663 O O . LYS A 1 84 ? -8.704 -0.055 16.152 1.00 95.31 84 LYS A O 1
ATOM 668 N N . SER A 1 85 ? -10.854 -0.742 16.262 1.00 95.00 85 SER A N 1
ATOM 669 C CA . SER A 1 85 ? -10.858 -1.539 15.032 1.00 95.00 85 SER A CA 1
ATOM 670 C C . SER A 1 85 ? -11.584 -0.786 13.919 1.00 95.00 85 SER A C 1
ATOM 672 O O . SER A 1 85 ? -12.643 -0.209 14.146 1.00 95.00 85 SER A O 1
ATOM 674 N N . TYR A 1 86 ? -11.012 -0.802 12.721 1.00 94.69 86 TYR A N 1
ATOM 675 C CA . TYR A 1 86 ? -11.544 -0.177 11.513 1.00 94.69 86 TYR A CA 1
ATOM 676 C C . TYR A 1 86 ? -11.692 -1.241 10.430 1.00 94.69 86 TYR A C 1
ATOM 678 O O . TYR A 1 86 ? -10.876 -2.164 10.356 1.00 94.69 86 TYR A O 1
ATOM 686 N N . ARG A 1 87 ? -12.721 -1.105 9.594 1.00 93.94 87 ARG A N 1
ATOM 687 C CA . ARG A 1 87 ? -12.971 -1.967 8.438 1.00 93.94 87 ARG A CA 1
ATOM 688 C C . ARG A 1 87 ? -13.320 -1.097 7.241 1.00 93.94 87 ARG A C 1
ATOM 690 O O . ARG A 1 87 ? -14.022 -0.106 7.417 1.00 93.94 87 ARG A O 1
ATOM 697 N N . ALA A 1 88 ? -12.836 -1.473 6.067 1.00 92.56 88 ALA A N 1
ATOM 698 C CA . ALA A 1 88 ? -13.242 -0.872 4.804 1.00 92.56 88 ALA A CA 1
ATOM 699 C C . ALA A 1 88 ? -13.208 -1.933 3.704 1.00 92.56 88 ALA A C 1
ATOM 701 O O . ALA A 1 88 ? -12.376 -2.845 3.758 1.00 92.56 88 ALA A O 1
ATOM 702 N N . THR A 1 89 ? -14.106 -1.808 2.734 1.00 92.25 89 THR A N 1
ATOM 703 C CA . THR A 1 89 ? -14.088 -2.622 1.517 1.00 92.25 89 THR A CA 1
ATOM 704 C C . THR A 1 89 ? -13.231 -1.920 0.473 1.00 92.25 89 THR A C 1
ATOM 706 O O . THR A 1 89 ? -13.352 -0.712 0.262 1.00 92.25 89 THR A O 1
ATOM 709 N N . VAL A 1 90 ? -12.326 -2.677 -0.132 1.00 91.19 90 VAL A N 1
ATOM 710 C CA . VAL A 1 90 ? -11.338 -2.211 -1.103 1.00 91.19 90 VAL A CA 1
ATOM 711 C C . VAL A 1 90 ? -11.503 -3.040 -2.364 1.00 91.19 90 VAL A C 1
ATOM 713 O O . VAL A 1 90 ? -11.690 -4.253 -2.283 1.00 91.19 90 VAL A O 1
ATOM 716 N N . GLU A 1 91 ? -11.435 -2.405 -3.525 1.00 90.00 91 GLU A N 1
ATOM 717 C CA . GLU A 1 91 ? -11.426 -3.128 -4.792 1.00 90.00 91 GLU A CA 1
ATOM 718 C C . GLU A 1 91 ? -10.087 -3.832 -4.981 1.00 90.00 91 GLU A C 1
ATOM 720 O O . GLU A 1 91 ? -9.035 -3.209 -4.853 1.00 90.00 91 GLU A O 1
ATOM 725 N N . VAL A 1 92 ? -10.119 -5.123 -5.295 1.00 91.38 92 VAL A N 1
ATOM 726 C CA . VAL A 1 92 ? -8.931 -5.914 -5.611 1.00 91.38 92 VAL A CA 1
ATOM 727 C C . VAL A 1 92 ? -9.108 -6.560 -6.979 1.00 91.38 92 VAL A C 1
ATOM 729 O O . VAL A 1 92 ? -10.170 -7.090 -7.315 1.00 91.38 92 VAL A O 1
ATOM 732 N N . VAL A 1 93 ? -8.045 -6.526 -7.783 1.00 92.81 93 VAL A N 1
ATOM 733 C CA . VAL A 1 93 ? -8.045 -7.134 -9.115 1.00 92.81 93 VAL A CA 1
ATOM 734 C C . VAL A 1 93 ? -7.879 -8.649 -9.030 1.00 92.81 93 VAL A C 1
ATOM 736 O O . VAL A 1 93 ? -7.137 -9.177 -8.202 1.00 92.81 93 VAL A O 1
ATOM 739 N N . ARG A 1 94 ? -8.572 -9.372 -9.915 1.00 91.88 94 ARG A N 1
ATOM 740 C CA . ARG A 1 94 ? -8.532 -10.843 -9.962 1.00 91.88 94 ARG A CA 1
ATOM 741 C C . ARG A 1 94 ? -7.541 -11.383 -10.987 1.00 91.88 94 ARG A C 1
ATOM 743 O O . ARG A 1 94 ? -7.165 -12.547 -10.900 1.00 91.88 94 ARG A O 1
ATOM 750 N N . THR A 1 95 ? -7.133 -10.572 -11.957 1.00 93.06 95 THR A N 1
ATOM 751 C CA . THR A 1 95 ? -6.335 -11.012 -13.103 1.00 93.06 95 THR A CA 1
ATOM 752 C C . THR A 1 95 ? -4.953 -10.368 -13.104 1.00 93.06 95 THR A C 1
ATOM 754 O O . THR A 1 95 ? -4.788 -9.230 -12.670 1.00 93.06 95 THR A O 1
ATOM 757 N N . ALA A 1 96 ? -3.951 -11.127 -13.547 1.00 94.19 96 ALA A N 1
ATOM 758 C CA . ALA A 1 96 ? -2.534 -10.776 -13.460 1.00 94.19 96 ALA A CA 1
ATOM 759 C C . ALA A 1 96 ? -2.156 -9.542 -14.298 1.00 94.19 96 ALA A C 1
ATOM 761 O O . ALA A 1 96 ? -1.293 -8.768 -13.896 1.00 94.19 96 ALA A O 1
ATOM 762 N N . ASP A 1 97 ? -2.831 -9.338 -15.429 1.00 93.88 97 ASP A N 1
ATOM 763 C CA . ASP A 1 97 ? -2.672 -8.194 -16.336 1.00 93.88 97 ASP A CA 1
ATOM 764 C C . ASP A 1 97 ? -2.984 -6.853 -15.658 1.00 93.88 97 ASP A C 1
ATOM 766 O O . ASP A 1 97 ? -2.326 -5.858 -15.934 1.00 93.88 97 ASP A O 1
ATOM 770 N N . ARG A 1 98 ? -3.927 -6.832 -14.709 1.00 94.00 98 ARG A N 1
ATOM 771 C CA . ARG A 1 98 ? -4.340 -5.608 -14.001 1.00 94.00 98 ARG A CA 1
ATOM 772 C C . ARG A 1 98 ? -3.550 -5.329 -12.722 1.00 94.00 98 ARG A C 1
ATOM 774 O O . ARG A 1 98 ? -3.739 -4.290 -12.092 1.00 94.00 98 ARG A O 1
ATOM 781 N N . VAL A 1 99 ? -2.687 -6.254 -12.299 1.00 95.62 99 VAL A N 1
ATOM 782 C CA . VAL A 1 99 ? -1.954 -6.158 -11.024 1.00 95.62 99 VAL A CA 1
ATOM 783 C C . VAL A 1 99 ? -0.999 -4.967 -11.013 1.00 95.62 99 VAL A C 1
ATOM 785 O O . VAL A 1 99 ? -0.932 -4.253 -10.015 1.00 95.62 99 VAL A O 1
ATOM 788 N N . ALA A 1 100 ? -0.283 -4.732 -12.114 1.00 96.06 100 ALA A N 1
ATOM 789 C CA . ALA A 1 100 ? 0.666 -3.625 -12.212 1.00 96.06 100 ALA A CA 1
ATOM 790 C C . ALA A 1 100 ? -0.029 -2.269 -12.010 1.00 96.06 100 ALA A C 1
ATOM 792 O O . ALA A 1 100 ? 0.385 -1.479 -11.157 1.00 96.06 100 ALA A O 1
ATOM 793 N N . ASP A 1 101 ? -1.131 -2.047 -12.726 1.00 95.31 101 ASP A N 1
ATOM 794 C CA . ASP A 1 101 ? -1.918 -0.817 -12.639 1.00 95.31 101 ASP A CA 1
ATOM 795 C C . ASP A 1 101 ? -2.555 -0.644 -11.262 1.00 95.31 101 ASP A C 1
ATOM 797 O O . ASP A 1 101 ? -2.522 0.448 -10.691 1.00 95.31 101 ASP A O 1
ATOM 801 N N . PHE A 1 102 ? -3.065 -1.731 -10.679 1.00 95.50 102 PHE A N 1
ATOM 802 C CA . PHE A 1 102 ? -3.608 -1.727 -9.325 1.00 95.50 102 PHE A CA 1
ATOM 803 C C . PHE A 1 102 ? -2.574 -1.258 -8.287 1.00 95.50 102 PHE A C 1
ATOM 805 O O . PHE A 1 102 ? -2.857 -0.366 -7.476 1.00 95.50 102 PHE A O 1
ATOM 812 N N . CYS A 1 103 ? -1.364 -1.829 -8.317 1.00 97.12 103 CYS A N 1
ATOM 813 C CA . CYS A 1 103 ? -0.273 -1.440 -7.425 1.00 97.12 103 CYS A CA 1
ATOM 814 C C . CYS A 1 103 ? 0.081 0.040 -7.615 1.00 97.12 103 CYS A C 1
ATOM 816 O O . CYS A 1 103 ? 0.089 0.807 -6.648 1.00 97.12 103 CYS A O 1
ATOM 818 N N . ARG A 1 104 ? 0.273 0.458 -8.871 1.00 95.69 104 ARG A N 1
ATOM 819 C CA . ARG A 1 104 ? 0.633 1.832 -9.233 1.00 95.69 104 ARG A CA 1
ATOM 820 C C . ARG A 1 104 ? -0.403 2.844 -8.746 1.00 95.69 104 ARG A C 1
ATOM 822 O O . ARG A 1 104 ? -0.052 3.839 -8.110 1.00 95.69 104 ARG A O 1
ATOM 829 N N . GLN A 1 105 ? -1.683 2.584 -9.001 1.00 94.38 105 GLN A N 1
ATOM 830 C CA . GLN A 1 105 ? -2.769 3.483 -8.621 1.00 94.38 105 GLN A CA 1
ATOM 831 C C . GLN A 1 105 ? -2.917 3.580 -7.101 1.00 94.38 105 GLN A C 1
ATOM 833 O O . GLN A 1 105 ? -3.131 4.668 -6.565 1.00 94.38 105 GLN A O 1
ATOM 838 N N . THR A 1 106 ? -2.743 2.466 -6.387 1.00 95.50 106 THR A N 1
ATOM 839 C CA . THR A 1 106 ? -2.756 2.455 -4.919 1.00 95.50 106 THR A CA 1
ATOM 840 C C . THR A 1 106 ? -1.608 3.288 -4.347 1.00 95.50 106 THR A C 1
ATOM 842 O O . THR A 1 106 ? -1.821 4.079 -3.425 1.00 95.50 106 THR A O 1
ATOM 845 N N . CYS A 1 107 ? -0.402 3.184 -4.914 1.00 95.12 107 CYS A N 1
ATOM 846 C CA . CYS A 1 107 ? 0.725 4.037 -4.539 1.00 95.12 107 CYS A CA 1
ATOM 847 C C . CYS A 1 107 ? 0.423 5.527 -4.745 1.00 95.12 107 CYS A C 1
ATOM 849 O O . CYS A 1 107 ? 0.730 6.334 -3.867 1.00 95.12 107 CYS A O 1
ATOM 851 N N . ILE A 1 108 ? -0.199 5.891 -5.870 1.00 92.38 108 ILE A N 1
ATOM 852 C CA . ILE A 1 108 ? -0.564 7.279 -6.187 1.00 92.38 108 ILE A CA 1
ATOM 853 C C . ILE A 1 108 ? -1.616 7.809 -5.208 1.00 92.38 108 ILE A C 1
ATOM 855 O O . ILE A 1 108 ? -1.439 8.904 -4.674 1.00 92.38 108 ILE A O 1
ATOM 859 N N . LYS A 1 109 ? -2.666 7.027 -4.911 1.00 92.50 109 LYS A N 1
ATOM 860 C CA . LYS A 1 109 ? -3.679 7.372 -3.893 1.00 92.50 109 LYS A CA 1
ATOM 861 C C . LYS A 1 109 ? -3.026 7.669 -2.540 1.00 92.50 109 LYS A C 1
ATOM 863 O O . LYS A 1 109 ? -3.347 8.658 -1.891 1.00 92.50 109 LYS A O 1
ATOM 868 N N . LEU A 1 110 ? -2.043 6.856 -2.149 1.00 93.56 110 LEU A N 1
ATOM 869 C CA . LEU A 1 110 ? -1.281 7.028 -0.909 1.00 93.56 110 LEU A CA 1
ATOM 870 C C . LEU A 1 110 ? -0.149 8.057 -1.002 1.00 93.56 110 LEU A C 1
ATOM 872 O O . LEU A 1 110 ? 0.665 8.139 -0.079 1.00 93.56 110 LEU A O 1
ATOM 876 N N . GLU A 1 111 ? -0.084 8.848 -2.073 1.00 91.19 111 GLU A N 1
ATOM 877 C CA . GLU A 1 111 ? 0.917 9.901 -2.246 1.00 91.19 111 GLU A CA 1
ATOM 878 C C . GLU A 1 111 ? 2.364 9.360 -2.104 1.00 91.19 111 GLU A C 1
ATOM 880 O O . GLU A 1 111 ? 3.242 9.982 -1.504 1.00 91.19 111 GLU A O 1
ATOM 885 N N . CYS A 1 112 ? 2.602 8.148 -2.612 1.00 92.12 112 CYS A N 1
ATOM 886 C CA . CYS A 1 112 ? 3.882 7.439 -2.591 1.00 92.12 112 CYS A CA 1
ATOM 887 C C . CYS A 1 112 ? 4.530 7.404 -3.984 1.00 92.12 112 CYS A C 1
ATOM 889 O O . CYS A 1 112 ? 3.932 7.806 -4.981 1.00 92.12 112 CYS A O 1
ATOM 891 N N . CYS A 1 113 ? 5.751 6.869 -4.071 1.00 93.44 113 CYS A N 1
ATOM 892 C CA . CYS A 1 113 ? 6.326 6.475 -5.356 1.00 93.44 113 CYS A CA 1
ATOM 893 C C . CYS A 1 113 ? 5.405 5.453 -6.058 1.00 93.44 113 CYS A C 1
ATOM 895 O O . CYS A 1 113 ? 5.059 4.463 -5.412 1.00 93.44 113 CYS A O 1
ATOM 897 N N . PRO A 1 114 ? 5.075 5.621 -7.354 1.00 94.25 114 PRO A N 1
ATOM 898 C CA . PRO A 1 114 ? 4.317 4.644 -8.149 1.00 94.25 114 PRO A CA 1
ATOM 899 C C . PRO A 1 114 ? 4.914 3.230 -8.144 1.00 94.25 114 PRO A C 1
ATOM 901 O O . PRO A 1 114 ? 4.187 2.256 -8.292 1.00 94.25 114 PRO A O 1
ATOM 904 N N . ASN A 1 115 ? 6.228 3.132 -7.924 1.00 95.06 115 ASN A N 1
ATOM 905 C CA . ASN A 1 115 ? 6.970 1.880 -7.825 1.00 95.06 115 ASN A CA 1
ATOM 906 C C . ASN A 1 115 ? 7.282 1.494 -6.371 1.00 95.06 115 ASN A C 1
ATOM 908 O O . ASN A 1 115 ? 8.199 0.714 -6.148 1.00 95.06 115 ASN A O 1
ATOM 912 N N . LEU A 1 116 ? 6.609 2.054 -5.354 1.00 95.62 116 LEU A N 1
ATOM 913 C CA . LEU A 1 116 ? 6.876 1.685 -3.956 1.00 95.62 116 LEU A CA 1
ATOM 914 C C . LEU A 1 116 ? 6.641 0.189 -3.724 1.00 95.62 116 LEU A C 1
ATOM 916 O O . LEU A 1 116 ? 7.420 -0.452 -3.023 1.00 95.62 116 LEU A O 1
ATOM 920 N N . PHE A 1 117 ? 5.584 -0.353 -4.318 1.00 97.69 117 PHE A N 1
ATOM 921 C CA . PHE A 1 117 ? 5.378 -1.785 -4.421 1.00 97.69 117 PHE A CA 1
ATOM 922 C C . PHE A 1 117 ? 4.769 -2.125 -5.778 1.00 97.69 117 PHE A C 1
ATOM 924 O O . PHE A 1 117 ? 4.095 -1.294 -6.383 1.00 97.69 117 PHE A O 1
ATOM 931 N N . GLY A 1 118 ? 5.003 -3.338 -6.261 1.00 97.12 118 GLY A N 1
ATOM 932 C CA . GLY A 1 118 ? 4.480 -3.779 -7.550 1.00 97.12 118 GLY A CA 1
ATOM 933 C C . GLY A 1 118 ? 5.209 -5.002 -8.097 1.00 97.12 118 GLY A C 1
ATOM 934 O O . GLY A 1 118 ? 6.112 -5.521 -7.443 1.00 97.12 118 GLY A O 1
ATOM 935 N N . PRO A 1 119 ? 4.838 -5.470 -9.298 1.00 96.25 119 PRO A N 1
ATOM 936 C CA . PRO A 1 119 ? 5.480 -6.625 -9.924 1.00 96.25 119 PRO A CA 1
ATOM 937 C C . PRO A 1 119 ? 6.936 -6.360 -10.334 1.00 96.25 119 PRO A C 1
ATOM 939 O O . PRO A 1 119 ? 7.716 -7.297 -10.478 1.00 96.25 119 PRO A O 1
ATOM 942 N N . GLN A 1 120 ? 7.318 -5.089 -10.497 1.00 94.44 120 GLN A N 1
ATOM 943 C CA . GLN A 1 120 ? 8.679 -4.693 -10.839 1.00 94.44 120 GLN A CA 1
ATOM 944 C C . GLN A 1 120 ? 9.532 -4.498 -9.580 1.00 94.44 120 GLN A C 1
ATOM 946 O O . GLN A 1 120 ? 9.250 -3.636 -8.741 1.00 94.44 120 GLN A O 1
ATOM 951 N N . MET A 1 121 ? 10.629 -5.248 -9.494 1.00 94.06 121 MET A N 1
ATOM 952 C CA . MET A 1 121 ? 11.679 -4.996 -8.511 1.00 94.06 121 MET A CA 1
ATOM 953 C C . MET A 1 121 ? 12.539 -3.806 -8.958 1.00 94.06 121 MET A C 1
ATOM 955 O O . MET A 1 121 ? 12.996 -3.751 -10.101 1.00 94.06 121 MET A O 1
ATOM 959 N N . VAL A 1 122 ? 12.784 -2.865 -8.049 1.00 90.44 122 VAL A N 1
ATOM 960 C CA . VAL A 1 122 ? 13.690 -1.728 -8.243 1.00 90.44 122 VAL A CA 1
ATOM 961 C C . VAL A 1 122 ? 14.951 -1.979 -7.422 1.00 90.44 122 VAL A C 1
ATOM 963 O O . VAL A 1 122 ? 14.912 -1.907 -6.196 1.00 90.44 122 VAL A O 1
ATOM 966 N N . LEU A 1 123 ? 16.063 -2.269 -8.100 1.00 80.44 123 LEU A N 1
ATOM 967 C CA . LEU A 1 123 ? 17.338 -2.610 -7.460 1.00 80.44 123 LEU A CA 1
ATOM 968 C C . LEU A 1 123 ? 18.067 -1.360 -6.937 1.00 80.44 123 LEU A C 1
ATOM 970 O O . LEU A 1 123 ? 18.231 -1.188 -5.727 1.00 80.44 123 LEU A O 1
ATOM 974 N N . ASP A 1 124 ? 18.431 -0.439 -7.832 1.00 77.62 124 ASP A N 1
ATOM 975 C CA . ASP A 1 124 ? 19.246 0.729 -7.467 1.00 77.62 124 ASP A CA 1
ATOM 976 C C . ASP A 1 124 ? 18.517 2.056 -7.632 1.00 77.62 124 ASP A C 1
ATOM 978 O O . ASP A 1 124 ? 18.227 2.739 -6.646 1.00 77.62 124 ASP A O 1
ATOM 982 N N . LYS A 1 125 ? 18.200 2.435 -8.873 1.00 83.31 125 LYS A N 1
ATOM 983 C CA . LYS A 1 125 ? 17.546 3.711 -9.175 1.00 83.31 125 LYS A CA 1
ATOM 984 C C . LYS A 1 125 ? 16.114 3.474 -9.629 1.00 83.31 125 LYS A C 1
ATOM 986 O O . LYS A 1 125 ? 15.853 2.694 -10.538 1.00 83.31 125 LYS A O 1
ATOM 991 N N . CYS A 1 126 ? 15.185 4.170 -8.981 1.00 87.62 126 CYS A N 1
ATOM 992 C CA . CYS A 1 126 ? 13.792 4.191 -9.405 1.00 87.62 126 CYS A CA 1
ATOM 993 C C . CYS A 1 126 ? 13.651 5.037 -10.678 1.00 87.62 126 CYS A C 1
ATOM 995 O O . CYS A 1 126 ? 14.172 6.151 -10.707 1.00 87.62 126 CYS A O 1
ATOM 997 N N . SER A 1 127 ? 12.900 4.551 -11.673 1.00 86.88 127 SER A N 1
ATOM 998 C CA . SER A 1 127 ? 12.587 5.284 -12.916 1.00 86.88 127 SER A CA 1
ATOM 999 C C . SER A 1 127 ? 11.976 6.662 -12.654 1.00 86.88 127 SER A C 1
ATOM 1001 O O . SER A 1 127 ? 12.274 7.628 -13.344 1.00 86.88 127 SER A O 1
ATOM 1003 N N . GLU A 1 128 ? 11.183 6.769 -11.588 1.00 84.19 128 GLU A N 1
ATOM 1004 C CA . GLU A 1 128 ? 10.510 8.004 -11.175 1.00 84.19 128 GLU A CA 1
ATOM 1005 C C . GLU A 1 128 ? 11.448 8.982 -10.453 1.00 84.19 128 GLU A C 1
ATOM 1007 O O . GLU A 1 128 ? 11.009 10.021 -9.962 1.00 84.19 128 GLU A O 1
ATOM 1012 N N . ASN A 1 129 ? 12.727 8.621 -10.286 1.00 85.00 129 ASN A N 1
ATOM 1013 C CA . ASN A 1 129 ? 13.727 9.367 -9.523 1.00 85.00 129 ASN A CA 1
ATOM 1014 C C . ASN A 1 129 ? 13.231 9.782 -8.127 1.00 85.00 129 ASN A C 1
ATOM 1016 O O . ASN A 1 129 ? 13.629 10.804 -7.574 1.00 85.00 129 ASN A O 1
ATOM 1020 N N . CYS A 1 130 ? 12.365 8.972 -7.510 1.00 86.50 130 CYS A N 1
ATOM 1021 C CA . CYS A 1 130 ? 11.638 9.360 -6.302 1.00 86.50 130 CYS A CA 1
ATOM 1022 C C . CYS A 1 130 ? 12.528 9.568 -5.064 1.00 86.50 130 CYS A C 1
ATOM 1024 O O . CYS A 1 130 ? 12.054 10.067 -4.049 1.00 86.50 130 CYS A O 1
ATOM 1026 N N . SER A 1 131 ? 13.805 9.183 -5.113 1.00 78.75 131 SER A N 1
ATOM 1027 C CA . SER A 1 131 ? 14.777 9.439 -4.044 1.00 78.75 131 SER A CA 1
ATOM 1028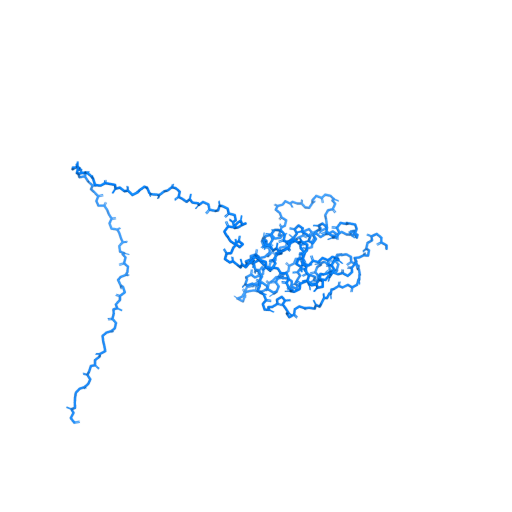 C C . SER A 1 131 ? 14.994 10.936 -3.793 1.00 78.75 131 SER A C 1
ATOM 1030 O O . SER A 1 131 ? 15.252 11.324 -2.655 1.00 78.75 131 SER A O 1
ATOM 1032 N N . VAL A 1 132 ? 14.820 11.792 -4.811 1.00 77.88 132 VAL A N 1
ATOM 1033 C CA . VAL A 1 132 ? 14.928 13.256 -4.652 1.00 77.88 132 VAL A CA 1
ATOM 1034 C C . VAL A 1 132 ? 13.688 13.877 -4.005 1.00 77.88 132 VAL A C 1
ATOM 1036 O O . VAL A 1 132 ? 13.733 15.014 -3.528 1.00 77.88 132 VAL A O 1
ATOM 1039 N N . LEU A 1 133 ? 12.580 13.131 -3.962 1.00 71.06 133 LEU A N 1
ATOM 1040 C CA . LEU A 1 133 ? 11.320 13.520 -3.335 1.00 71.06 133 LEU A CA 1
ATOM 1041 C C . LEU A 1 133 ? 11.411 13.270 -1.827 1.00 71.06 133 LEU A C 1
ATOM 1043 O O . LEU A 1 133 ? 10.635 12.521 -1.240 1.00 71.06 133 LEU A O 1
ATOM 1047 N N . THR A 1 134 ? 12.385 13.892 -1.165 1.00 65.75 134 THR A N 1
ATOM 1048 C CA . THR A 1 134 ? 12.392 13.948 0.297 1.00 65.75 134 THR A CA 1
ATOM 1049 C C . THR A 1 134 ? 11.098 14.608 0.777 1.00 65.75 134 THR A C 1
ATOM 1051 O O . THR A 1 134 ? 10.502 15.436 0.080 1.00 65.75 134 THR A O 1
ATOM 1054 N N . LYS A 1 135 ? 10.633 14.224 1.973 1.00 64.12 135 LYS A N 1
ATOM 1055 C CA . LYS A 1 135 ? 9.320 14.603 2.531 1.00 64.12 135 LYS A CA 1
ATOM 1056 C C . LYS A 1 135 ? 8.997 16.099 2.377 1.00 64.12 135 LYS A C 1
ATOM 1058 O O . LYS A 1 135 ? 7.854 16.430 2.092 1.00 64.12 135 LYS A O 1
ATOM 1063 N N . THR A 1 136 ? 9.997 16.973 2.500 1.00 60.25 136 THR A N 1
ATOM 1064 C CA . THR A 1 136 ? 9.902 18.435 2.350 1.00 60.25 136 THR A CA 1
ATOM 1065 C C . THR A 1 136 ? 9.642 18.893 0.910 1.00 60.25 136 THR A C 1
ATOM 1067 O O . THR A 1 136 ? 8.805 19.767 0.692 1.00 60.25 136 THR A O 1
ATOM 1070 N N . LYS A 1 137 ? 10.313 18.297 -0.089 1.00 57.81 137 LYS A N 1
ATOM 1071 C CA . LYS A 1 137 ? 10.081 18.606 -1.511 1.00 57.81 137 LYS A CA 1
ATOM 1072 C C . LYS A 1 137 ? 8.775 17.992 -2.009 1.00 57.81 137 LYS A C 1
ATOM 1074 O O . LYS A 1 137 ? 8.021 18.658 -2.707 1.00 57.81 137 LYS A O 1
ATOM 1079 N N . TYR A 1 138 ? 8.449 16.765 -1.609 1.00 59.03 138 TYR A N 1
ATOM 1080 C CA . TYR A 1 138 ? 7.210 16.123 -2.051 1.00 59.03 138 TYR A CA 1
ATOM 1081 C C . TYR A 1 138 ? 5.956 16.892 -1.605 1.00 59.03 138 TYR A C 1
ATOM 1083 O O . TYR A 1 138 ? 5.078 17.158 -2.425 1.00 59.03 138 TYR A O 1
ATOM 1091 N N . THR A 1 139 ? 5.887 17.335 -0.341 1.00 61.09 139 THR A N 1
ATOM 1092 C CA . THR A 1 139 ? 4.747 18.139 0.136 1.00 61.09 139 THR A CA 1
ATOM 1093 C C . THR A 1 139 ? 4.610 19.476 -0.592 1.00 61.09 139 THR A C 1
ATOM 1095 O O . THR A 1 139 ? 3.506 20.001 -0.656 1.00 61.09 139 THR A O 1
ATOM 1098 N N . HIS A 1 140 ? 5.704 20.019 -1.138 1.00 60.09 140 HIS A N 1
ATOM 1099 C CA . HIS A 1 140 ? 5.697 21.260 -1.914 1.00 60.09 140 HIS A CA 1
ATOM 1100 C C . HIS A 1 140 ? 5.141 21.068 -3.339 1.00 60.09 140 HIS A C 1
ATOM 1102 O O . HIS A 1 140 ? 4.403 21.925 -3.815 1.00 60.09 140 HIS A O 1
ATOM 1108 N N . TYR A 1 141 ? 5.465 19.953 -4.010 1.00 52.19 141 TYR A N 1
ATOM 1109 C CA . TYR A 1 141 ? 5.079 19.710 -5.413 1.00 52.19 141 TYR A CA 1
ATOM 1110 C C . TYR A 1 141 ? 3.787 18.894 -5.589 1.00 52.19 141 TYR A C 1
ATOM 1112 O O . TYR A 1 141 ? 3.001 19.195 -6.482 1.00 52.19 141 TYR A O 1
ATOM 1120 N N . TYR A 1 142 ? 3.552 17.887 -4.742 1.00 52.47 142 TYR A N 1
ATOM 1121 C CA . TYR A 1 142 ? 2.440 16.931 -4.872 1.00 52.47 142 TYR A CA 1
ATOM 1122 C C . TYR A 1 142 ? 1.459 16.955 -3.706 1.00 52.47 142 TYR A C 1
ATOM 1124 O O . TYR A 1 142 ? 0.372 16.387 -3.810 1.00 52.47 142 TYR A O 1
ATOM 1132 N N . GLY A 1 143 ? 1.815 17.615 -2.599 1.00 57.31 143 GLY A N 1
ATOM 1133 C CA . GLY A 1 143 ? 0.870 17.878 -1.525 1.00 57.31 143 GLY A CA 1
ATOM 1134 C C . GLY A 1 143 ? -0.280 18.673 -2.116 1.00 57.31 143 GLY A C 1
ATOM 1135 O O . GLY A 1 143 ? -0.106 19.859 -2.395 1.00 57.31 143 GLY A O 1
ATOM 1136 N N . LYS A 1 144 ? -1.414 17.992 -2.363 1.00 52.16 144 LYS A N 1
ATOM 1137 C CA . LYS A 1 144 ? -2.695 18.550 -2.820 1.00 52.16 144 LYS A CA 1
ATOM 1138 C C . LYS A 1 144 ? -2.749 20.006 -2.384 1.00 52.16 144 LYS A C 1
ATOM 1140 O O . LYS A 1 144 ? -2.616 20.242 -1.180 1.00 52.16 144 LYS A O 1
ATOM 1145 N N . ARG A 1 145 ? -2.912 20.942 -3.335 1.00 49.03 145 ARG A N 1
ATOM 1146 C CA . ARG A 1 145 ? -3.204 22.373 -3.125 1.00 49.03 145 ARG A CA 1
ATOM 1147 C C . ARG A 1 145 ? -4.437 22.515 -2.217 1.00 49.03 145 ARG A C 1
ATOM 1149 O O . ARG A 1 145 ? -5.505 22.928 -2.645 1.00 49.03 145 ARG A O 1
ATOM 1156 N N . ARG A 1 146 ? -4.320 22.127 -0.949 1.00 49.66 146 ARG A N 1
ATOM 1157 C CA . ARG A 1 146 ? -5.317 22.253 0.097 1.00 49.66 146 ARG A CA 1
ATOM 1158 C C . ARG A 1 146 ? -5.245 23.701 0.490 1.00 49.66 146 ARG A C 1
ATOM 1160 O O . ARG A 1 146 ? -4.517 24.054 1.407 1.00 49.66 146 ARG A O 1
ATOM 1167 N N . ASN A 1 147 ? -5.957 24.508 -0.283 1.00 50.38 147 ASN A N 1
ATOM 1168 C CA . ASN A 1 147 ? -6.398 25.837 0.066 1.00 50.38 147 ASN A CA 1
ATOM 1169 C C . ASN A 1 147 ? -5.307 26.629 0.792 1.00 50.38 147 ASN A C 1
ATOM 1171 O O . ASN A 1 147 ? -5.306 26.722 2.023 1.00 50.38 147 ASN A O 1
ATOM 1175 N N . LYS A 1 148 ? -4.463 27.330 0.020 1.00 45.94 148 LYS A N 1
ATOM 1176 C CA . LYS A 1 148 ? -4.176 28.709 0.423 1.00 45.94 148 LYS A CA 1
ATOM 1177 C C . LYS A 1 148 ? -5.554 29.313 0.677 1.00 45.94 148 LYS A C 1
ATOM 1179 O O . LYS A 1 148 ? -6.282 29.602 -0.267 1.00 45.94 148 LYS A O 1
ATOM 1184 N N . ARG A 1 149 ? -5.955 29.418 1.945 1.00 48.81 149 ARG A N 1
ATOM 1185 C CA . ARG A 1 149 ? -6.986 30.369 2.326 1.00 48.81 149 ARG A CA 1
ATOM 1186 C C . ARG A 1 149 ? -6.378 31.719 1.980 1.00 48.81 149 ARG A C 1
ATOM 1188 O O . ARG A 1 149 ? -5.628 32.291 2.762 1.00 48.81 149 ARG A O 1
ATOM 1195 N N . ILE A 1 150 ? -6.623 32.153 0.751 1.00 52.94 150 ILE A N 1
ATOM 1196 C CA . ILE A 1 150 ? -6.612 33.551 0.359 1.00 52.94 150 ILE A CA 1
ATOM 1197 C C . ILE A 1 150 ? -7.701 34.156 1.238 1.00 52.94 150 ILE A C 1
ATOM 1199 O O . ILE A 1 150 ? -8.88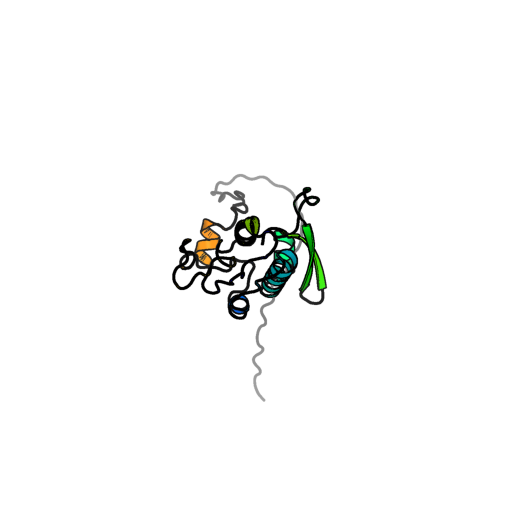7 33.957 1.013 1.00 52.94 150 ILE A O 1
ATOM 1203 N N . GLY A 1 151 ? -7.281 34.681 2.381 1.00 47.75 151 GLY A N 1
ATOM 1204 C CA . GLY A 1 151 ? -8.195 34.953 3.479 1.00 47.75 151 GLY A CA 1
ATOM 1205 C C . GLY A 1 151 ? -7.518 35.606 4.670 1.00 47.75 151 GLY A C 1
ATOM 1206 O O . GLY A 1 151 ? -7.830 35.252 5.802 1.00 47.75 151 GLY A O 1
ATOM 1207 N N . ARG A 1 152 ? -6.572 36.515 4.409 1.00 46.19 152 ARG A N 1
ATOM 1208 C CA . ARG A 1 152 ? -6.532 37.842 5.041 1.00 46.19 152 ARG A CA 1
ATOM 1209 C C . ARG A 1 152 ? -5.489 38.704 4.313 1.00 46.19 152 ARG A C 1
ATOM 1211 O O . ARG A 1 152 ? -4.309 38.369 4.397 1.00 46.19 152 ARG A O 1
ATOM 1218 N N . PRO A 1 153 ? -5.872 39.766 3.587 1.00 45.94 153 PRO A N 1
ATOM 1219 C CA . PRO A 1 153 ? -4.892 40.757 3.158 1.00 45.94 153 PRO A CA 1
ATOM 1220 C C . PRO A 1 153 ? -4.285 41.449 4.398 1.00 45.94 153 PRO A C 1
ATOM 1222 O O . PRO A 1 153 ? -4.977 41.581 5.416 1.00 45.94 153 PRO A O 1
ATOM 1225 N N . PRO A 1 154 ? -3.007 41.865 4.362 1.00 40.06 154 PRO A N 1
ATOM 1226 C CA . PRO A 1 154 ? -2.449 42.730 5.391 1.00 40.06 154 PRO A CA 1
ATOM 1227 C C . PRO A 1 154 ? -3.142 44.091 5.284 1.00 40.06 154 PRO A C 1
ATOM 1229 O O . PRO A 1 154 ? -3.022 44.780 4.275 1.00 40.06 154 PRO A O 1
ATOM 1232 N N . SER A 1 155 ? -3.923 44.447 6.306 1.00 39.25 155 SER A N 1
ATOM 1233 C CA . SER A 1 155 ? -4.559 45.760 6.376 1.00 39.25 155 SER A CA 1
ATOM 1234 C C . SER A 1 155 ? -3.475 46.801 6.623 1.00 39.25 155 SER A C 1
ATOM 1236 O O . SER A 1 155 ? -2.932 46.905 7.722 1.00 39.25 155 SER A O 1
ATOM 1238 N N . ILE A 1 156 ? -3.152 47.517 5.552 1.00 37.12 156 ILE A N 1
ATOM 1239 C CA . ILE A 1 156 ? -2.436 48.786 5.537 1.00 37.12 156 ILE A CA 1
ATOM 1240 C C . ILE A 1 156 ? -3.211 49.773 6.420 1.00 37.12 156 ILE A C 1
ATOM 1242 O O . ILE A 1 156 ? -4.443 49.784 6.435 1.00 37.12 156 ILE A O 1
ATOM 1246 N N . HIS A 1 157 ? -2.469 50.547 7.205 1.00 39.44 157 HIS A N 1
ATOM 1247 C CA . HIS A 1 157 ? -2.986 51.625 8.034 1.00 39.44 157 HIS A CA 1
ATOM 1248 C C . HIS A 1 157 ? -3.735 52.667 7.193 1.00 39.44 157 HIS A C 1
ATOM 1250 O O . HIS A 1 157 ? -3.143 53.271 6.306 1.00 39.44 157 HIS A O 1
ATOM 1256 N N . SER A 1 158 ? -4.979 52.957 7.566 1.00 31.55 158 SER A N 1
ATOM 1257 C CA . SER A 1 158 ? -5.575 54.291 7.448 1.00 31.55 158 SER A CA 1
ATOM 1258 C C . SER A 1 158 ? -6.809 54.366 8.348 1.00 31.55 158 SER A C 1
ATOM 1260 O O . SER A 1 158 ? -7.711 53.536 8.248 1.00 31.55 158 SER A O 1
ATOM 1262 N N . ASN A 1 159 ? -6.780 55.332 9.269 1.00 39.06 159 ASN A N 1
ATOM 1263 C CA . ASN A 1 159 ? -7.858 55.712 10.180 1.00 39.06 159 ASN A CA 1
ATOM 1264 C C . ASN A 1 159 ? -9.202 55.868 9.458 1.00 39.06 159 ASN A C 1
ATOM 1266 O O . ASN A 1 159 ? -9.231 56.498 8.409 1.00 39.06 159 ASN A O 1
ATOM 1270 N N . ILE A 1 160 ? -10.281 55.379 10.078 1.00 34.41 160 ILE A N 1
ATOM 1271 C CA . ILE A 1 160 ? -11.612 56.006 10.142 1.00 34.41 160 ILE A CA 1
ATOM 1272 C C . ILE A 1 160 ? -12.426 55.258 11.214 1.00 34.41 160 ILE A C 1
ATOM 1274 O O . ILE A 1 160 ? -12.461 54.027 11.255 1.00 34.41 160 ILE A O 1
ATOM 1278 N N . GLU A 1 161 ? -13.013 56.033 12.124 1.00 34.44 161 GLU A N 1
ATOM 1279 C CA . GLU A 1 161 ? -13.974 55.620 13.147 1.00 34.44 161 GLU A CA 1
ATOM 1280 C C . GLU A 1 161 ? -15.140 54.806 12.575 1.00 34.44 161 GLU A C 1
ATOM 1282 O O . GLU A 1 161 ? -15.711 55.180 11.557 1.00 34.44 161 GLU A O 1
ATOM 1287 N N . ALA A 1 162 ? -15.576 53.773 13.304 1.00 31.94 162 ALA A N 1
ATOM 1288 C CA . ALA A 1 162 ? -16.998 53.553 13.581 1.00 31.94 162 ALA A CA 1
ATOM 1289 C C . ALA A 1 162 ? -17.192 52.398 14.575 1.00 31.94 162 ALA A C 1
ATOM 1291 O O . ALA A 1 162 ? -16.834 51.244 14.342 1.00 31.94 162 ALA A O 1
ATOM 1292 N N . SER A 1 163 ? -17.796 52.755 15.704 1.00 32.19 163 SER A N 1
ATOM 1293 C CA . SER A 1 163 ? -18.414 51.905 16.716 1.00 32.19 163 SER A CA 1
ATOM 1294 C C . SER A 1 163 ? -19.178 50.695 16.164 1.00 32.19 163 SER A C 1
ATOM 1296 O O . SER A 1 163 ? -19.980 50.840 15.252 1.00 32.19 163 SER A O 1
ATOM 1298 N N . MET A 1 164 ? -19.070 49.539 16.833 1.00 33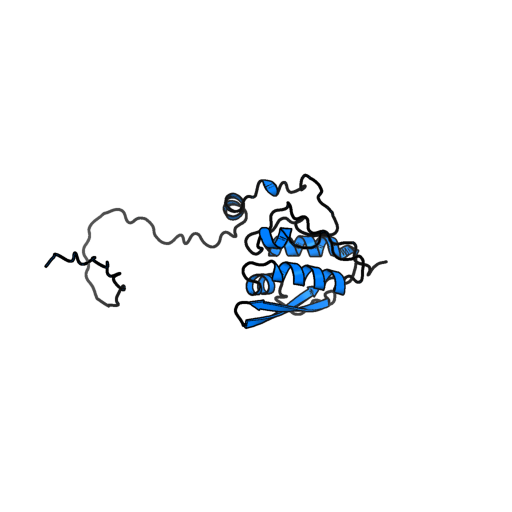.97 164 MET A N 1
ATOM 1299 C CA . MET A 1 164 ? -20.179 48.939 17.602 1.00 33.97 164 MET A CA 1
ATOM 1300 C C . MET A 1 164 ? -19.941 47.459 17.972 1.00 33.97 164 MET A C 1
ATOM 1302 O O . MET A 1 164 ? -19.681 46.605 17.137 1.00 33.97 164 MET A O 1
ATOM 1306 N N . LYS A 1 165 ? -20.196 47.183 19.260 1.00 35.44 165 LYS A N 1
ATOM 1307 C CA . LYS A 1 165 ? -20.763 45.947 19.845 1.00 35.44 165 LYS A CA 1
ATOM 1308 C C . LYS A 1 165 ? -19.910 44.657 19.891 1.00 35.44 165 LYS A C 1
ATOM 1310 O O . LYS A 1 165 ? -19.922 43.804 19.017 1.00 35.44 165 LYS A O 1
ATOM 1315 N N . LYS A 1 166 ? -19.276 44.503 21.066 1.00 34.38 166 LYS A N 1
ATOM 1316 C CA . LYS A 1 166 ? -19.246 43.336 21.988 1.00 34.38 166 LYS A CA 1
ATOM 1317 C C . LYS A 1 166 ? -19.677 41.957 21.435 1.00 34.38 166 LYS A C 1
ATOM 1319 O O . LYS A 1 166 ? -20.836 41.789 21.089 1.00 34.38 166 LYS A O 1
ATOM 1324 N N . ALA A 1 167 ? -18.850 40.926 21.672 1.00 34.72 167 ALA A N 1
ATOM 1325 C CA . ALA A 1 167 ? -19.135 39.893 22.690 1.00 34.72 167 ALA A CA 1
ATOM 1326 C C . ALA A 1 167 ? -17.986 38.869 22.873 1.00 34.72 167 ALA A C 1
ATOM 1328 O O . ALA A 1 167 ? -17.517 38.216 21.949 1.00 34.72 167 ALA A O 1
ATOM 1329 N N . ASN A 1 168 ? -17.574 38.745 24.135 1.00 36.31 168 ASN A N 1
ATOM 1330 C CA . ASN A 1 168 ? -16.738 37.736 24.792 1.00 36.31 168 ASN A CA 1
ATOM 1331 C C . ASN A 1 168 ? -16.685 36.309 24.195 1.00 36.31 168 ASN A C 1
ATOM 1333 O O . ASN A 1 168 ? -17.726 35.680 24.041 1.00 36.31 168 ASN A O 1
ATOM 1337 N N . ARG A 1 169 ? -15.481 35.694 24.186 1.00 46.19 169 ARG A N 1
ATOM 1338 C CA . ARG A 1 169 ? -15.126 34.607 25.143 1.00 46.19 169 ARG A CA 1
ATOM 1339 C C . ARG A 1 169 ? -13.663 34.109 25.044 1.00 46.19 169 ARG A C 1
ATOM 1341 O O . ARG A 1 169 ? -13.283 33.353 24.162 1.00 46.19 169 ARG A O 1
ATOM 1348 N N . LYS A 1 170 ? -12.887 34.504 26.066 1.00 41.53 170 LYS A N 1
ATOM 1349 C CA . LYS A 1 170 ? -11.838 33.769 26.817 1.00 41.53 170 LYS A CA 1
ATOM 1350 C C . LYS A 1 170 ? -10.799 32.930 26.041 1.00 41.53 170 LYS A C 1
ATOM 1352 O O . LYS A 1 170 ? -10.960 31.731 25.836 1.00 41.53 170 LYS A O 1
ATOM 1357 N N . ARG A 1 171 ? -9.615 33.521 25.824 1.00 45.97 171 ARG A N 1
ATOM 1358 C CA . ARG A 1 171 ? -8.358 32.807 25.529 1.00 45.97 171 ARG A CA 1
ATOM 1359 C C . ARG A 1 171 ? -7.665 32.428 26.850 1.00 45.97 171 ARG A C 1
ATOM 1361 O O . ARG A 1 171 ? -7.324 33.297 27.648 1.00 45.97 171 ARG A O 1
ATOM 136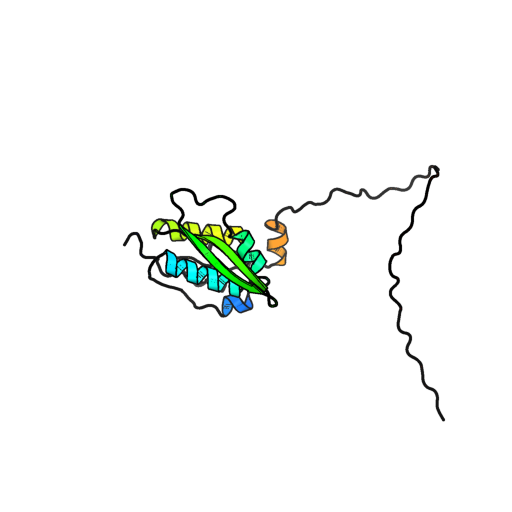8 N N . LYS A 1 172 ? -7.497 31.126 27.104 1.00 45.75 172 LYS A N 1
ATOM 1369 C CA . LYS A 1 172 ? -6.860 30.556 28.309 1.00 45.75 172 LYS A CA 1
ATOM 1370 C C . LYS A 1 172 ? -5.385 31.001 28.375 1.00 45.75 172 LYS A C 1
ATOM 1372 O O . LYS A 1 172 ? -4.576 30.598 27.542 1.00 45.75 172 LYS A O 1
ATOM 1377 N N . LYS A 1 173 ? -5.055 31.868 29.338 1.00 45.81 173 LYS A N 1
ATOM 1378 C CA . LYS A 1 173 ? -3.704 32.388 29.615 1.00 45.81 173 LYS A CA 1
ATOM 1379 C C . LYS A 1 173 ? -2.845 31.250 30.195 1.00 45.81 173 LYS A C 1
ATOM 1381 O O . LYS A 1 173 ? -3.230 30.649 31.197 1.00 45.81 173 LYS A O 1
ATOM 1386 N N . ARG A 1 174 ? -1.713 30.924 29.558 1.00 45.09 174 ARG A N 1
ATOM 1387 C CA . ARG A 1 174 ? -0.691 30.011 30.108 1.00 45.09 174 ARG A CA 1
ATOM 1388 C C . ARG A 1 174 ? -0.086 30.676 31.353 1.00 45.09 174 ARG A C 1
ATOM 1390 O O . ARG A 1 174 ? 0.383 31.805 31.255 1.00 45.09 174 ARG A O 1
ATOM 1397 N N . LYS A 1 175 ? -0.146 30.009 32.511 1.00 45.22 175 LYS A N 1
ATOM 1398 C CA . LYS A 1 175 ? 0.554 30.434 33.734 1.00 45.22 175 LYS A CA 1
ATOM 1399 C C . LYS A 1 175 ? 2.021 30.010 33.632 1.00 45.22 175 LYS A C 1
ATOM 1401 O O . LYS A 1 175 ? 2.294 28.832 33.417 1.00 45.22 175 LYS A O 1
ATOM 1406 N N . ASN A 1 176 ? 2.929 30.968 33.793 1.00 41.88 176 ASN A N 1
ATOM 1407 C CA . ASN A 1 176 ? 4.347 30.713 34.025 1.00 41.88 176 ASN A CA 1
ATOM 1408 C C . ASN A 1 176 ? 4.511 30.233 35.473 1.00 41.88 176 ASN A C 1
ATOM 1410 O O . ASN A 1 176 ? 4.059 30.910 36.396 1.00 41.88 176 ASN A O 1
ATOM 1414 N N . PHE A 1 177 ? 5.118 29.063 35.665 1.00 39.25 177 PHE A N 1
ATOM 1415 C CA . PHE A 1 177 ? 5.540 28.589 36.980 1.00 39.25 177 PHE A CA 1
ATOM 1416 C C . PHE A 1 177 ? 6.810 29.343 37.383 1.00 39.25 177 PHE A C 1
ATOM 1418 O O . PHE A 1 177 ? 7.828 29.254 36.701 1.00 39.25 177 PHE A O 1
ATOM 1425 N N . PHE A 1 178 ? 6.724 30.107 38.471 1.00 42.88 178 PHE A N 1
ATOM 1426 C CA . PHE A 1 178 ? 7.856 30.783 39.095 1.00 42.88 178 PHE A CA 1
ATOM 1427 C C . PHE A 1 178 ? 8.387 29.890 40.222 1.00 42.88 178 PHE A C 1
ATOM 1429 O O . PHE A 1 178 ? 7.626 29.424 41.070 1.00 42.88 178 PHE A O 1
ATOM 1436 N N . VAL A 1 179 ? 9.684 29.592 40.171 1.00 49.22 179 VAL A N 1
ATOM 1437 C CA . VAL A 1 179 ? 10.398 28.712 41.102 1.00 49.22 179 VAL A CA 1
ATOM 1438 C C . VAL A 1 179 ? 10.616 29.455 42.422 1.00 49.22 179 VAL A C 1
ATOM 1440 O O . VAL A 1 179 ? 11.253 30.507 42.443 1.00 49.22 179 VAL A O 1
ATOM 1443 N N . HIS A 1 180 ? 10.111 28.912 43.531 1.00 42.72 180 HIS A N 1
ATOM 1444 C CA . HIS A 1 180 ? 10.405 29.430 44.867 1.00 42.72 180 HIS A CA 1
ATOM 1445 C C . HIS A 1 180 ? 11.860 29.120 45.250 1.00 42.72 180 HIS A C 1
ATOM 1447 O O . HIS A 1 180 ? 12.242 27.964 45.431 1.00 42.72 180 HIS A O 1
ATOM 1453 N N . LYS A 1 181 ? 12.663 30.176 45.423 1.00 40.12 181 LYS A N 1
ATOM 1454 C CA . LYS A 1 181 ? 13.927 30.152 46.171 1.00 40.12 181 LYS A CA 1
ATOM 1455 C C . LYS A 1 181 ? 13.616 29.839 47.644 1.00 40.12 181 LYS A C 1
ATOM 1457 O O . LYS A 1 181 ? 12.972 30.642 48.314 1.00 40.12 181 LYS A O 1
ATOM 1462 N N . LYS A 1 182 ? 14.091 28.699 48.152 1.00 38.56 182 LYS A N 1
ATOM 1463 C CA . LYS A 1 182 ? 14.240 28.434 49.595 1.00 38.56 182 LYS A CA 1
ATOM 1464 C C . LYS A 1 182 ? 15.466 29.203 50.108 1.00 38.56 182 LYS A C 1
ATOM 1466 O O . LYS A 1 182 ? 16.524 29.132 49.484 1.00 38.56 182 LYS A O 1
ATOM 1471 N N . LYS A 1 183 ? 15.341 29.912 51.235 1.00 36.94 183 LYS A N 1
ATOM 1472 C CA . LYS A 1 183 ? 16.473 30.449 52.011 1.00 36.94 183 LYS A CA 1
ATOM 1473 C C . LYS A 1 183 ? 16.438 29.846 53.425 1.00 36.94 183 LYS A C 1
ATOM 1475 O O . LYS A 1 183 ? 15.361 29.583 53.946 1.00 36.94 183 LYS A O 1
ATOM 1480 N N . ARG A 1 184 ? 17.650 29.579 53.915 1.00 39.25 184 ARG A N 1
ATOM 1481 C CA . ARG A 1 184 ? 18.122 28.826 55.094 1.00 39.25 184 ARG A CA 1
ATOM 1482 C C . ARG A 1 184 ? 17.423 29.087 56.438 1.00 39.25 184 ARG A C 1
ATOM 1484 O O . ARG A 1 184 ? 17.129 30.239 56.742 1.00 39.25 184 ARG A O 1
ATOM 1491 N N . SER A 1 185 ? 17.394 28.035 57.259 1.00 36.53 185 SER A N 1
ATOM 1492 C CA . SER A 1 185 ? 17.965 28.021 58.616 1.00 36.53 185 SER A CA 1
ATOM 1493 C C . SER A 1 185 ? 18.994 26.900 58.679 1.00 36.53 185 SER A C 1
ATOM 1495 O O . SER A 1 185 ? 18.775 25.895 57.962 1.00 36.53 185 SER A O 1
#

Sequence (185 aa):
GKYCCPKIYFNHRCFSGPYLNKGRIAELPQSVGPGNCVLVLKEVLSLLINAAYKPSRVLREIQLDEEPSWHGYGETLKAKYKGKSYRATVEVVRTADRVADFCRQTCIKLECCPNLFGPQMVLDKCSENCSVLTKTKYTHYYGKRRNKRIGRPPSIHSNIEASMKKANRKRKKRKNFFVHKKKRS

Radius of gyration: 24.81 Å; chains: 1; bounding box: 40×74×75 Å

Organism: NCBI:txid129469